Protein AF-A0A933R5Y0-F1 (afdb_monomer_lite)

pLDDT: mean 77.57, std 19.66, range [29.7, 97.5]

Secondary structure (DSSP, 8-state):
--------------STTS--S------BTTBEEEEETTEEEEEPPTTT--SHHHHHHHHHHHH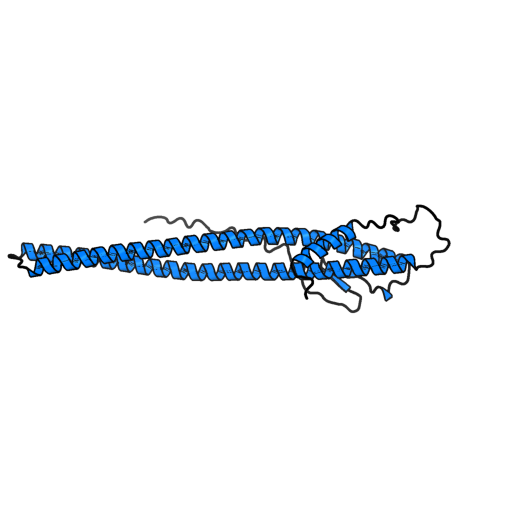HHHHHHHHHHHHHHHHHHHHHHHHHHHHHHHHHHHHHHHHHHHHHHHHHHHHHHHHHHHHHHHHTT--SHHHHHHHHHHHHHHHHHHHHHHHHHHHHHHHHHHHHHHHHHHHHHHHHHHHHHHHHHHHHHHHHHHHHHHHHHHHHHHHHS--SS--SSS--TT--TT---HHHHHHHHHHHHHIIIIIT--

Sequence (254 aa):
MRNIRVVSLVVFVVLFATSSAFADRVAVSSGTVIQTQNGTRTLASIEGLTTENSLRQGGRIAEIATGEVTAGVSALLQADKVLGKEIADFETKKANTQASLEGRYADFKGRQAVHNAEAGQQHAAAAQKCPDQACMNRINSWRDRIDARKKLLDAEVAALFAESDSFVAKSKADADNLNARVSALKAKMGLAYSQLKMLVEYSRQINEKLRAYPSGPWQPEGKHPGYNPSGKYPVLDKAMEQIKELSNRGFDTK

Structure (mmCIF, N/CA/C/O backbone):
data_AF-A0A933R5Y0-F1
#
_entry.id   AF-A0A933R5Y0-F1
#
loop_
_atom_site.group_PDB
_atom_site.id
_atom_site.type_symbol
_atom_site.label_atom_id
_atom_site.label_alt_id
_atom_site.label_comp_id
_atom_site.label_asym_id
_atom_site.label_entity_id
_atom_site.label_seq_id
_atom_site.pdbx_PDB_ins_code
_atom_site.Cartn_x
_atom_site.Cartn_y
_atom_site.Cartn_z
_atom_site.occupancy
_atom_site.B_iso_or_equiv
_atom_site.auth_seq_id
_atom_site.auth_comp_id
_atom_site.auth_asym_id
_atom_site.auth_atom_id
_atom_site.pdbx_PDB_model_num
ATOM 1 N N . MET A 1 1 ? -41.924 0.537 13.774 1.00 35.94 1 MET A N 1
ATOM 2 C CA . MET A 1 1 ? -41.429 0.178 12.428 1.00 35.94 1 MET A CA 1
ATOM 3 C C . MET A 1 1 ? -40.635 1.366 11.904 1.00 35.94 1 MET A C 1
ATOM 5 O O . MET A 1 1 ? -41.224 2.400 11.626 1.00 35.94 1 MET A O 1
ATOM 9 N N . ARG A 1 2 ? -39.300 1.287 11.927 1.00 33.53 2 ARG A N 1
ATOM 10 C CA . ARG A 1 2 ? -38.400 2.367 11.494 1.00 33.53 2 ARG A CA 1
ATOM 11 C C . ARG A 1 2 ? -37.625 1.876 10.277 1.00 33.53 2 ARG A C 1
ATOM 13 O O . ARG A 1 2 ? -36.904 0.890 10.368 1.00 33.53 2 ARG A O 1
ATOM 20 N N . ASN A 1 3 ? -37.814 2.574 9.162 1.00 30.73 3 ASN A N 1
ATOM 21 C CA . ASN A 1 3 ? -37.093 2.384 7.911 1.00 30.73 3 ASN A CA 1
ATOM 22 C C . ASN A 1 3 ? -35.610 2.714 8.119 1.00 30.73 3 ASN A C 1
ATOM 24 O O . ASN A 1 3 ? -35.240 3.886 8.186 1.00 30.73 3 ASN A O 1
ATOM 28 N N . ILE A 1 4 ? -34.763 1.691 8.213 1.00 35.59 4 ILE A N 1
ATOM 29 C CA . ILE A 1 4 ? -33.313 1.850 8.095 1.00 35.59 4 ILE A CA 1
ATOM 30 C C . ILE A 1 4 ? -33.019 1.892 6.599 1.00 35.59 4 ILE A C 1
ATOM 32 O O . ILE A 1 4 ? -33.023 0.872 5.914 1.00 35.59 4 ILE A O 1
ATOM 36 N N . ARG A 1 5 ? -32.822 3.106 6.079 1.00 31.81 5 ARG A N 1
ATOM 37 C CA . ARG A 1 5 ? -32.234 3.303 4.757 1.00 31.81 5 ARG A CA 1
ATOM 38 C C . ARG A 1 5 ? -30.807 2.766 4.811 1.00 31.81 5 ARG A C 1
ATOM 40 O O . ARG A 1 5 ? -29.925 3.392 5.389 1.00 31.81 5 ARG A O 1
ATOM 47 N N . VAL A 1 6 ? -30.618 1.597 4.212 1.00 32.06 6 VAL A N 1
ATOM 48 C CA . VAL A 1 6 ? -29.328 1.097 3.745 1.00 32.06 6 VAL A CA 1
ATOM 49 C C . VAL A 1 6 ? -28.815 2.129 2.744 1.00 32.06 6 VAL A C 1
ATOM 51 O O . VAL A 1 6 ? -29.252 2.169 1.597 1.00 32.06 6 VAL A O 1
ATOM 54 N N . VAL A 1 7 ? -27.965 3.046 3.201 1.00 33.03 7 VAL A N 1
ATOM 55 C CA . VAL A 1 7 ? -27.210 3.908 2.294 1.00 33.03 7 VAL A CA 1
ATOM 56 C C . VAL A 1 7 ? -26.106 3.034 1.723 1.00 33.03 7 VAL A C 1
ATOM 58 O O . VAL A 1 7 ? -25.138 2.698 2.400 1.00 33.03 7 VAL A O 1
ATOM 61 N N . SER A 1 8 ? -26.349 2.603 0.489 1.00 32.06 8 SER A N 1
ATOM 62 C CA . SER A 1 8 ? -25.453 1.869 -0.389 1.00 32.06 8 SER A CA 1
ATOM 63 C C . SER A 1 8 ? -24.019 2.379 -0.303 1.00 32.06 8 SER A C 1
ATOM 65 O O . SER A 1 8 ? -23.686 3.445 -0.817 1.00 32.06 8 SER A O 1
ATOM 67 N N . LEU A 1 9 ? -23.151 1.569 0.295 1.00 29.70 9 LEU A N 1
ATOM 68 C CA . LEU A 1 9 ? -21.705 1.680 0.166 1.00 29.70 9 LEU A CA 1
ATOM 69 C C . LEU A 1 9 ? -21.307 0.984 -1.144 1.00 29.70 9 LEU A C 1
ATOM 71 O O . LEU A 1 9 ? -20.799 -0.130 -1.153 1.00 29.70 9 LEU A O 1
ATOM 75 N N . VAL A 1 10 ? -21.640 1.613 -2.271 1.00 36.25 10 VAL A N 1
ATOM 76 C CA . VAL A 1 10 ? -21.262 1.155 -3.614 1.00 36.25 10 VAL A CA 1
ATOM 77 C C . VAL A 1 10 ? -20.694 2.346 -4.363 1.00 36.25 10 VAL A C 1
ATOM 79 O O . VAL A 1 10 ? -21.418 2.951 -5.132 1.00 36.25 10 VAL A O 1
ATOM 82 N N . VAL A 1 11 ? -19.428 2.694 -4.113 1.00 34.12 11 VAL A N 1
ATOM 83 C CA . VAL A 1 11 ? -18.494 3.250 -5.115 1.00 34.12 11 VAL A CA 1
ATOM 84 C C . VAL A 1 11 ? -17.067 3.089 -4.566 1.00 34.12 11 VAL A C 1
ATOM 86 O O . VAL A 1 11 ? -16.547 3.989 -3.925 1.00 34.12 11 VAL A O 1
ATOM 89 N N . PHE A 1 12 ? -16.420 1.947 -4.800 1.00 31.84 12 PHE A N 1
ATOM 90 C CA . PHE A 1 12 ? -14.948 1.845 -4.828 1.00 31.84 12 PHE A CA 1
ATOM 91 C C . PHE A 1 12 ? -14.536 0.715 -5.784 1.00 31.84 12 PHE A C 1
ATOM 93 O O . PHE A 1 12 ? -13.767 -0.183 -5.467 1.00 31.84 12 PHE A O 1
ATOM 100 N N . VAL A 1 13 ? -15.100 0.746 -6.993 1.00 37.78 13 VAL A N 1
ATOM 101 C CA . VAL A 1 13 ? -14.645 -0.070 -8.126 1.00 37.78 13 VAL A CA 1
ATOM 102 C C . VAL A 1 13 ? -14.347 0.870 -9.282 1.00 37.78 13 VAL A C 1
ATOM 104 O O . VAL A 1 13 ? -15.050 0.865 -10.277 1.00 37.78 13 VAL A O 1
ATOM 107 N N . VAL A 1 14 ? -13.330 1.720 -9.148 1.00 32.88 14 VAL A N 1
ATOM 108 C CA . VAL A 1 14 ? -12.647 2.321 -10.303 1.00 32.88 14 VAL A CA 1
ATOM 109 C C . VAL A 1 14 ? -11.213 2.629 -9.881 1.00 32.88 14 VAL A C 1
ATOM 111 O O . VAL A 1 14 ? -10.995 3.602 -9.174 1.00 32.88 14 VAL A O 1
ATOM 114 N N . LEU A 1 15 ? -10.269 1.761 -10.270 1.00 31.41 15 LEU A N 1
ATOM 115 C CA . LEU A 1 15 ? -8.846 2.057 -10.572 1.00 31.41 15 LEU A CA 1
ATOM 116 C C . LEU A 1 15 ? -7.986 0.786 -10.750 1.00 31.41 15 LEU A C 1
ATOM 118 O O . LEU A 1 15 ? -6.785 0.880 -10.976 1.00 31.41 15 LEU A O 1
ATOM 122 N N . PHE A 1 16 ? -8.580 -0.412 -10.744 1.00 41.72 16 PHE A N 1
ATOM 123 C CA . PHE A 1 16 ? -7.858 -1.663 -11.024 1.00 41.72 16 PHE A CA 1
ATOM 124 C C . PHE A 1 16 ? -7.652 -1.978 -12.521 1.00 41.72 16 PHE A C 1
ATOM 126 O O . PHE A 1 16 ? -7.183 -3.061 -12.854 1.00 41.72 16 PHE A O 1
ATOM 133 N N . ALA A 1 17 ? -7.941 -1.044 -13.433 1.00 32.69 17 ALA A N 1
ATOM 134 C CA . ALA A 1 17 ? -7.939 -1.315 -14.876 1.00 32.69 17 ALA A CA 1
ATOM 135 C C . ALA A 1 17 ? -6.774 -0.712 -15.690 1.00 32.69 17 ALA A C 1
ATOM 137 O O . ALA A 1 17 ? -6.775 -0.865 -16.905 1.00 32.69 17 ALA A O 1
ATOM 138 N N . THR A 1 18 ? -5.769 -0.048 -15.102 1.00 36.66 18 THR A N 1
ATOM 139 C CA . THR A 1 18 ? -4.751 0.663 -15.919 1.00 36.66 18 THR A CA 1
ATOM 140 C C . THR A 1 18 ? -3.291 0.312 -15.650 1.00 36.66 18 THR A C 1
ATOM 142 O O . THR A 1 18 ? -2.399 1.073 -16.011 1.00 36.66 18 THR A O 1
ATOM 145 N N . SER A 1 19 ? -2.970 -0.850 -15.076 1.00 38.91 19 SER A N 1
ATOM 146 C CA . SER A 1 19 ? -1.553 -1.247 -15.007 1.00 38.91 19 SER A CA 1
ATOM 147 C C . SER A 1 19 ? -1.299 -2.737 -15.202 1.00 38.91 19 SER A C 1
ATOM 149 O O . SER A 1 19 ? -0.648 -3.386 -14.384 1.00 38.91 19 SER A O 1
ATOM 151 N N . SER A 1 20 ? -1.742 -3.244 -16.352 1.00 41.69 20 SER A N 1
ATOM 152 C CA . SER A 1 20 ? -1.162 -4.418 -17.024 1.00 41.69 20 SER A CA 1
ATOM 153 C C . SER A 1 20 ? 0.239 -4.146 -17.617 1.00 41.69 20 SER A C 1
ATOM 155 O O . SER A 1 20 ? 0.862 -5.054 -18.149 1.00 41.69 20 SER A O 1
ATOM 157 N N . ALA A 1 21 ? 0.773 -2.925 -17.480 1.00 46.72 21 ALA A N 1
ATOM 158 C CA . ALA A 1 21 ? 1.994 -2.423 -18.130 1.00 46.72 21 ALA A CA 1
ATOM 159 C C . ALA A 1 21 ? 3.336 -3.088 -17.739 1.00 46.72 21 ALA A C 1
ATOM 161 O O . ALA A 1 21 ? 4.384 -2.664 -18.213 1.00 46.72 21 ALA A O 1
ATOM 162 N N . PHE A 1 22 ? 3.341 -4.086 -16.856 1.00 48.78 22 PHE A N 1
ATOM 163 C CA . PHE A 1 22 ? 4.563 -4.653 -16.276 1.00 48.78 22 PHE A CA 1
ATOM 164 C C . PHE A 1 22 ? 4.327 -6.118 -15.877 1.00 48.78 22 PHE A C 1
ATOM 166 O O . PHE A 1 22 ? 4.408 -6.464 -14.702 1.00 48.78 22 PHE A O 1
ATOM 173 N N . ALA A 1 23 ? 3.956 -6.963 -16.839 1.00 40.00 23 ALA A N 1
ATOM 174 C CA . ALA A 1 23 ? 3.889 -8.411 -16.650 1.00 40.00 23 ALA A CA 1
ATOM 175 C C . ALA A 1 23 ? 5.117 -9.064 -17.302 1.00 40.00 23 ALA A C 1
ATOM 177 O O . ALA A 1 23 ? 5.401 -8.784 -18.461 1.00 40.00 23 ALA A O 1
ATOM 178 N N . ASP A 1 24 ? 5.840 -9.855 -16.508 1.00 42.19 24 ASP A N 1
ATOM 179 C CA . ASP A 1 24 ? 6.928 -10.797 -16.807 1.00 42.19 24 ASP A CA 1
ATOM 180 C C . ASP A 1 24 ? 7.875 -10.521 -17.989 1.00 42.19 24 ASP A C 1
ATOM 182 O O . ASP A 1 24 ? 7.506 -10.372 -19.157 1.00 42.19 24 ASP A O 1
ATOM 186 N N . ARG A 1 25 ? 9.179 -10.538 -17.685 1.00 44.69 25 ARG A N 1
ATOM 187 C CA . ARG A 1 25 ? 10.213 -10.579 -18.718 1.00 44.69 25 ARG A CA 1
ATOM 188 C C . ARG A 1 25 ? 10.195 -11.947 -19.389 1.00 44.69 25 ARG A C 1
ATOM 190 O O . ARG A 1 25 ? 10.615 -12.928 -18.786 1.00 44.69 25 ARG A O 1
ATOM 197 N N . VAL A 1 26 ? 9.802 -11.994 -20.655 1.00 41.81 26 VAL A N 1
ATOM 198 C CA . VAL A 1 26 ? 10.026 -13.164 -21.506 1.00 41.81 26 VAL A CA 1
ATOM 199 C C . VAL A 1 26 ? 11.172 -12.827 -22.451 1.00 41.81 26 VAL A C 1
ATOM 201 O O . VAL A 1 26 ? 11.006 -12.042 -23.379 1.00 41.81 26 VAL A O 1
ATOM 204 N N . ALA A 1 27 ? 12.360 -13.375 -22.195 1.00 41.38 27 ALA A N 1
ATOM 205 C CA . ALA A 1 27 ? 13.398 -13.416 -23.218 1.00 41.38 27 ALA A CA 1
ATOM 206 C C . ALA A 1 27 ? 12.926 -14.388 -24.307 1.00 41.38 27 ALA A C 1
ATOM 208 O O . ALA A 1 27 ? 12.597 -15.534 -24.006 1.00 41.38 27 ALA A O 1
ATOM 209 N N . VAL A 1 28 ? 12.853 -13.927 -25.553 1.00 42.44 28 VAL A N 1
ATOM 210 C CA . VAL A 1 28 ? 12.493 -14.767 -26.702 1.00 42.44 28 VAL A CA 1
ATOM 211 C C . VAL A 1 28 ? 13.722 -14.904 -27.589 1.00 42.44 28 VAL A C 1
ATOM 213 O O . VAL A 1 28 ? 14.563 -14.008 -27.633 1.00 42.44 28 VAL A O 1
ATOM 216 N N . SER A 1 29 ? 13.824 -16.007 -28.327 1.00 43.59 29 SER A N 1
ATOM 217 C CA . SER A 1 29 ? 14.962 -16.327 -29.204 1.00 43.59 29 SER A CA 1
ATOM 218 C C . SER A 1 29 ? 15.271 -15.274 -30.286 1.00 43.59 29 SER A C 1
ATOM 220 O O . SER A 1 29 ? 16.299 -15.371 -30.949 1.00 43.59 29 SER A O 1
ATOM 222 N N . SER A 1 30 ? 14.417 -14.257 -30.455 1.00 53.44 30 SER A N 1
ATOM 223 C CA . SER A 1 30 ? 14.532 -13.172 -31.433 1.00 53.44 30 SER A CA 1
ATOM 224 C C . SER A 1 30 ? 14.976 -11.811 -30.862 1.00 53.44 30 SER A C 1
ATOM 226 O O . SER A 1 30 ? 15.077 -10.854 -31.631 1.00 53.44 30 SER A O 1
ATOM 228 N N . GLY A 1 31 ? 15.215 -11.674 -29.548 1.00 64.56 31 GLY A N 1
ATOM 229 C CA . GLY A 1 31 ? 15.661 -10.409 -28.941 1.00 64.56 31 GLY A CA 1
ATOM 230 C C . GLY A 1 31 ? 15.218 -10.184 -27.490 1.00 64.56 31 GLY A C 1
ATOM 231 O O . GLY A 1 31 ? 14.614 -11.047 -26.853 1.00 64.56 31 GLY A O 1
ATOM 232 N N . THR A 1 32 ? 15.501 -8.990 -26.964 1.00 78.25 32 THR A N 1
ATOM 233 C CA . THR A 1 32 ? 15.156 -8.614 -25.586 1.00 78.25 32 THR A CA 1
ATOM 234 C C . THR A 1 32 ? 13.829 -7.872 -25.525 1.00 78.25 32 THR A C 1
ATOM 236 O O . THR A 1 32 ? 13.626 -6.880 -26.223 1.00 78.25 32 THR A O 1
ATOM 239 N N . VAL A 1 33 ? 12.925 -8.331 -24.661 1.00 83.31 33 VAL A N 1
ATOM 240 C CA . VAL A 1 33 ? 11.575 -7.777 -24.535 1.00 83.31 33 VAL A CA 1
ATOM 241 C C . VAL A 1 33 ? 11.505 -6.701 -23.454 1.00 83.31 33 VAL A C 1
ATOM 243 O O . VAL A 1 33 ? 11.865 -6.922 -22.296 1.00 83.31 33 VAL A O 1
ATOM 246 N N . ILE A 1 34 ? 10.981 -5.541 -23.839 1.00 84.25 34 ILE A N 1
ATOM 247 C CA . ILE A 1 34 ? 10.674 -4.409 -22.974 1.00 84.25 34 ILE A CA 1
ATOM 248 C C . ILE A 1 34 ? 9.156 -4.291 -22.862 1.00 84.25 34 ILE A C 1
ATOM 250 O O . ILE A 1 34 ? 8.449 -4.170 -23.861 1.00 84.25 34 ILE A O 1
ATOM 254 N N . GLN A 1 35 ? 8.666 -4.302 -21.630 1.00 82.50 35 GLN A N 1
ATOM 255 C CA . GLN A 1 35 ? 7.277 -4.001 -21.306 1.00 82.50 35 GLN A CA 1
ATOM 256 C C . GLN A 1 35 ? 7.158 -2.500 -21.078 1.00 82.50 35 GLN A C 1
ATOM 258 O O . GLN A 1 35 ? 7.906 -1.930 -20.283 1.00 82.50 35 GLN A O 1
ATOM 263 N N . THR A 1 36 ? 6.237 -1.860 -21.784 1.00 77.94 36 THR A N 1
ATOM 264 C CA . THR A 1 36 ? 5.921 -0.446 -21.616 1.00 77.94 36 THR A CA 1
ATOM 265 C C . THR A 1 36 ? 4.425 -0.278 -21.376 1.00 77.94 36 THR A C 1
ATOM 267 O O . THR A 1 36 ? 3.628 -1.205 -21.531 1.00 77.94 36 THR A O 1
ATOM 270 N N . GLN A 1 37 ? 4.009 0.933 -21.006 1.00 72.00 37 GLN A N 1
ATOM 271 C CA . GLN A 1 37 ? 2.586 1.250 -20.861 1.00 72.00 37 GLN A CA 1
ATOM 272 C C . GLN A 1 37 ? 1.801 1.119 -22.173 1.00 72.00 37 GLN A C 1
ATOM 274 O O . GLN A 1 37 ? 0.596 0.888 -22.134 1.00 72.00 37 GLN A O 1
ATOM 279 N N . ASN A 1 38 ? 2.484 1.221 -23.316 1.00 75.31 38 ASN A N 1
ATOM 280 C CA . ASN A 1 38 ? 1.884 1.150 -24.647 1.00 75.31 38 ASN A CA 1
ATOM 281 C C . ASN A 1 38 ? 1.994 -0.250 -25.272 1.00 75.31 38 ASN A C 1
ATOM 283 O O . ASN A 1 38 ? 1.700 -0.422 -26.455 1.00 75.31 38 ASN A O 1
ATOM 287 N N . GLY A 1 39 ? 2.423 -1.246 -24.493 1.00 78.06 39 GLY A N 1
ATOM 288 C CA . GLY A 1 39 ? 2.560 -2.632 -24.919 1.00 78.06 39 GLY A CA 1
ATOM 289 C C . GLY A 1 39 ? 4.007 -3.107 -24.904 1.00 78.06 39 GLY A C 1
ATOM 290 O O . GLY A 1 39 ? 4.836 -2.657 -24.117 1.00 78.06 39 GLY A O 1
ATOM 291 N N . THR A 1 40 ? 4.304 -4.067 -25.769 1.00 84.06 40 THR A N 1
ATOM 292 C CA . THR A 1 40 ? 5.593 -4.752 -25.779 1.00 84.06 40 THR A CA 1
ATOM 293 C C . THR A 1 40 ? 6.476 -4.225 -26.907 1.00 84.06 40 THR A C 1
ATOM 295 O O . THR A 1 40 ? 6.048 -4.114 -28.056 1.00 84.06 40 THR A O 1
ATOM 298 N N . ARG A 1 41 ? 7.733 -3.910 -26.588 1.00 83.88 41 ARG A N 1
ATOM 299 C CA . ARG A 1 41 ? 8.774 -3.540 -27.553 1.00 83.88 41 ARG A CA 1
ATOM 300 C C . ARG A 1 41 ? 9.859 -4.611 -27.547 1.00 83.88 41 ARG A C 1
ATOM 302 O O . ARG A 1 41 ? 10.269 -5.060 -26.481 1.00 83.88 41 ARG A O 1
ATOM 309 N N . THR A 1 42 ? 10.358 -4.985 -28.718 1.00 84.94 42 THR A N 1
ATOM 310 C CA . THR A 1 42 ? 11.454 -5.954 -28.836 1.00 84.94 42 THR A CA 1
ATOM 311 C C . THR A 1 42 ? 12.700 -5.252 -29.347 1.00 84.94 42 THR A C 1
ATOM 313 O O . THR A 1 42 ? 12.683 -4.625 -30.405 1.00 84.94 42 THR A O 1
ATOM 316 N N . LEU A 1 43 ? 13.782 -5.363 -28.586 1.00 84.81 43 LEU A N 1
ATOM 317 C CA . LEU A 1 43 ? 15.115 -4.948 -28.993 1.00 84.81 43 LEU A CA 1
ATOM 318 C C . LEU A 1 43 ? 15.781 -6.123 -29.708 1.00 84.81 43 LEU A C 1
ATOM 320 O O . LEU A 1 43 ? 15.924 -7.200 -29.129 1.00 84.81 43 LEU A O 1
ATOM 324 N N . ALA A 1 44 ? 16.178 -5.925 -30.963 1.00 85.62 44 ALA A N 1
ATOM 325 C CA . ALA A 1 44 ? 16.982 -6.906 -31.686 1.00 85.62 44 ALA A CA 1
ATOM 326 C C . ALA A 1 44 ? 18.342 -7.105 -30.993 1.00 85.62 44 ALA A C 1
ATOM 328 O O . ALA A 1 44 ? 18.830 -6.207 -30.312 1.00 85.62 44 ALA A O 1
ATOM 329 N N . SER A 1 45 ? 18.983 -8.263 -31.176 1.00 85.62 45 SER A N 1
ATOM 330 C CA . SER A 1 45 ? 20.351 -8.445 -30.675 1.00 85.62 45 SER A CA 1
ATOM 331 C C . SER A 1 45 ? 21.299 -7.441 -31.336 1.00 85.62 45 SER A C 1
ATOM 333 O O . SER A 1 45 ? 21.310 -7.303 -32.559 1.00 85.62 45 SER A O 1
ATOM 335 N N . ILE A 1 46 ? 22.137 -6.787 -30.530 1.00 83.88 46 ILE A N 1
ATOM 336 C CA . ILE A 1 46 ? 23.141 -5.811 -30.984 1.00 83.88 46 ILE A CA 1
ATOM 337 C C . ILE A 1 46 ? 24.147 -6.430 -31.961 1.00 83.88 46 ILE A C 1
ATOM 339 O O . ILE A 1 46 ? 24.710 -5.738 -32.813 1.00 83.88 46 ILE A O 1
ATOM 343 N N . GLU A 1 47 ? 24.387 -7.734 -31.860 1.00 83.88 47 GLU A N 1
ATOM 344 C CA . GLU A 1 47 ? 25.251 -8.480 -32.778 1.00 83.88 47 GLU A CA 1
ATOM 345 C C . GLU A 1 47 ? 24.607 -8.652 -34.160 1.00 83.88 47 GLU A C 1
ATOM 347 O O . GLU A 1 47 ? 25.309 -8.639 -35.166 1.00 83.88 47 GLU A O 1
ATOM 352 N N . GLY A 1 48 ? 23.273 -8.720 -34.220 1.00 80.50 48 GLY A N 1
ATOM 353 C CA . GLY A 1 48 ? 22.506 -8.815 -35.464 1.00 80.50 48 GLY A CA 1
ATOM 354 C C . GLY A 1 48 ? 22.325 -7.482 -36.200 1.00 80.50 48 GLY A C 1
ATOM 355 O O . GLY A 1 48 ? 21.865 -7.473 -37.340 1.00 80.50 48 GLY A O 1
ATOM 356 N N . LEU A 1 49 ? 22.689 -6.352 -35.583 1.00 84.56 49 LEU A N 1
ATOM 357 C CA . LEU A 1 49 ? 22.619 -5.019 -36.192 1.00 84.56 49 LEU A CA 1
ATOM 358 C C . LEU A 1 49 ? 23.920 -4.697 -36.939 1.00 84.56 49 LEU A C 1
ATOM 360 O O . LEU A 1 49 ? 24.802 -4.007 -36.426 1.00 84.56 49 LEU A O 1
ATOM 364 N N . THR A 1 50 ? 24.057 -5.230 -38.153 1.00 82.50 50 THR A N 1
ATOM 365 C CA . THR A 1 50 ? 25.301 -5.161 -38.939 1.00 82.50 50 THR A CA 1
ATOM 366 C C . THR A 1 50 ? 25.364 -4.002 -39.929 1.00 82.50 50 THR A C 1
ATOM 368 O O . THR A 1 50 ? 26.427 -3.773 -40.495 1.00 82.50 50 THR A O 1
ATOM 371 N N . THR A 1 51 ? 24.272 -3.259 -40.143 1.00 84.00 51 THR A N 1
ATOM 372 C CA . THR A 1 51 ? 24.202 -2.106 -41.067 1.00 84.00 51 THR A CA 1
ATOM 373 C C . THR A 1 51 ? 23.888 -0.804 -40.338 1.00 84.00 51 THR A C 1
ATOM 375 O O . THR A 1 51 ? 23.171 -0.815 -39.334 1.00 84.00 51 THR A O 1
ATOM 378 N N . GLU A 1 52 ? 24.331 0.339 -40.872 1.00 79.94 52 GLU A N 1
ATOM 379 C CA . GLU A 1 52 ? 23.998 1.661 -40.315 1.00 79.94 52 GLU A CA 1
ATOM 380 C C . GLU A 1 52 ? 22.477 1.857 -40.168 1.00 79.94 52 GLU A C 1
ATOM 382 O O . GLU A 1 52 ? 21.999 2.305 -39.126 1.00 79.94 52 GLU A O 1
ATOM 387 N N . ASN A 1 53 ? 21.693 1.457 -41.177 1.00 83.12 53 ASN A N 1
ATOM 388 C CA . ASN A 1 53 ? 20.233 1.544 -41.125 1.00 83.12 53 ASN A CA 1
ATOM 389 C C . ASN A 1 53 ? 19.648 0.672 -39.999 1.00 83.12 53 ASN A C 1
ATOM 391 O O . ASN A 1 53 ? 18.798 1.139 -39.243 1.00 83.12 53 ASN A O 1
ATOM 395 N N . SER A 1 54 ? 20.140 -0.562 -39.827 1.00 82.56 54 SER A N 1
ATOM 396 C CA . SER A 1 54 ? 19.699 -1.441 -38.732 1.00 82.56 54 SER A CA 1
ATOM 397 C C . SER A 1 54 ? 20.053 -0.883 -37.347 1.00 82.56 54 SER A C 1
ATOM 399 O O . SER A 1 54 ? 19.225 -0.924 -36.439 1.00 82.56 54 SER A O 1
ATOM 401 N N . LEU A 1 55 ? 21.232 -0.267 -37.197 1.00 82.81 55 LEU A N 1
ATOM 402 C CA . LEU A 1 55 ? 21.657 0.393 -35.960 1.00 82.81 55 LEU A CA 1
ATOM 403 C C . LEU A 1 55 ? 20.785 1.617 -35.644 1.00 82.81 55 LEU A C 1
ATOM 405 O O . LEU A 1 55 ? 20.338 1.780 -34.511 1.00 82.81 55 LEU A O 1
ATOM 409 N N . ARG A 1 56 ? 20.467 2.447 -36.646 1.00 83.25 56 ARG A N 1
ATOM 410 C CA . ARG A 1 56 ? 19.563 3.602 -36.488 1.00 83.25 56 ARG A CA 1
ATOM 411 C C . ARG A 1 56 ? 18.146 3.180 -36.109 1.00 83.25 56 ARG A C 1
ATOM 413 O O . ARG A 1 56 ? 17.529 3.817 -35.258 1.00 83.25 56 ARG A O 1
ATOM 420 N N . GLN A 1 57 ? 17.628 2.113 -36.716 1.00 84.81 57 GLN A N 1
ATOM 421 C CA . GLN A 1 57 ? 16.318 1.561 -36.365 1.00 84.81 57 GLN A CA 1
ATOM 422 C C . GLN A 1 57 ? 16.309 1.009 -34.937 1.00 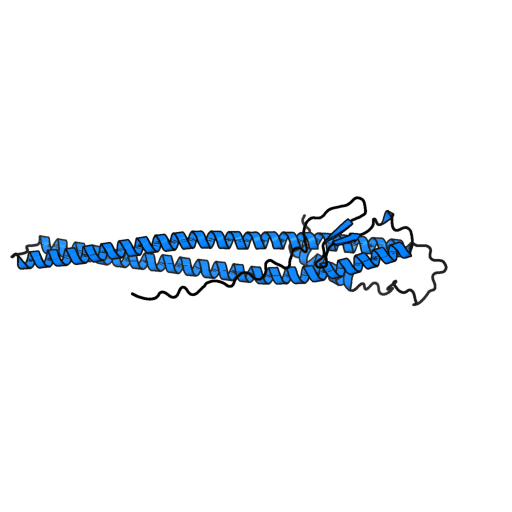84.81 57 GLN A C 1
ATOM 424 O O . GLN A 1 57 ? 15.417 1.354 -34.163 1.00 84.81 57 GLN A O 1
ATOM 429 N N . GLY A 1 58 ? 17.335 0.241 -34.555 1.00 85.25 58 GLY A N 1
ATOM 430 C CA . GLY A 1 58 ? 17.513 -0.233 -33.182 1.00 85.25 58 GLY A CA 1
ATOM 431 C C . GLY A 1 58 ? 17.572 0.915 -32.170 1.00 85.25 58 GLY A C 1
ATOM 432 O O . GLY A 1 58 ? 16.909 0.851 -31.136 1.00 85.25 58 GLY A O 1
ATOM 433 N N . GLY A 1 59 ? 18.294 1.994 -32.493 1.00 85.25 59 GLY A N 1
ATOM 434 C CA . GLY A 1 59 ? 18.407 3.185 -31.649 1.00 85.25 59 GLY A CA 1
ATOM 435 C C . GLY A 1 59 ? 17.072 3.906 -31.468 1.00 85.25 59 GLY A C 1
ATOM 436 O O . GLY A 1 59 ? 16.713 4.255 -30.349 1.00 85.25 59 GLY A O 1
ATOM 437 N N . ARG A 1 60 ? 16.280 4.046 -32.540 1.00 85.12 60 ARG A N 1
ATOM 438 C CA . ARG A 1 60 ? 14.931 4.633 -32.461 1.00 85.12 60 ARG A CA 1
ATOM 439 C C . ARG A 1 60 ? 13.981 3.808 -31.597 1.00 85.12 60 ARG A C 1
ATOM 441 O O . ARG A 1 60 ? 13.225 4.380 -30.818 1.00 85.12 60 ARG A O 1
ATOM 448 N N . ILE A 1 61 ? 14.011 2.478 -31.713 1.00 86.19 61 ILE A N 1
ATOM 449 C CA . ILE A 1 61 ? 13.181 1.598 -30.873 1.00 86.19 61 ILE A CA 1
ATOM 450 C C . ILE A 1 61 ? 13.574 1.755 -29.400 1.00 86.19 61 ILE A C 1
ATOM 452 O O . ILE A 1 61 ? 12.695 1.881 -28.547 1.00 86.19 61 ILE A O 1
ATOM 456 N N . ALA A 1 62 ? 14.876 1.799 -29.105 1.00 86.94 62 ALA A N 1
ATOM 457 C CA . ALA A 1 62 ? 15.376 2.007 -27.751 1.00 86.94 62 ALA A CA 1
ATOM 458 C C . ALA A 1 62 ? 14.991 3.385 -27.193 1.00 86.94 62 ALA A C 1
ATOM 460 O O . ALA A 1 62 ? 14.562 3.474 -26.046 1.00 86.94 62 ALA A O 1
ATOM 461 N N . GLU A 1 63 ? 15.068 4.450 -27.993 1.00 86.88 63 GLU A N 1
ATOM 462 C CA . GLU A 1 63 ? 14.658 5.801 -27.591 1.00 86.88 63 GLU A CA 1
ATOM 463 C C . GLU A 1 63 ? 13.159 5.871 -27.266 1.00 86.88 63 GLU A C 1
ATOM 465 O O . GLU A 1 63 ? 12.782 6.364 -26.202 1.00 86.88 63 GLU A O 1
ATOM 470 N N . ILE A 1 64 ? 12.306 5.308 -28.130 1.00 86.50 64 ILE A N 1
ATOM 471 C CA . ILE A 1 64 ? 10.855 5.235 -27.897 1.00 86.50 64 ILE A CA 1
ATOM 472 C C . ILE A 1 64 ? 10.568 4.460 -26.609 1.00 86.50 64 ILE A C 1
ATOM 474 O O . ILE A 1 64 ? 9.874 4.965 -25.728 1.00 86.50 64 ILE A O 1
ATOM 478 N N . ALA A 1 65 ? 11.139 3.261 -26.468 1.00 88.06 65 ALA A N 1
ATOM 479 C CA . ALA A 1 65 ? 10.951 2.435 -25.281 1.00 88.06 65 ALA A CA 1
ATOM 480 C C . ALA A 1 65 ? 11.449 3.144 -24.008 1.00 88.06 65 ALA A C 1
ATOM 482 O O . ALA A 1 65 ? 10.782 3.101 -22.978 1.00 88.06 65 ALA A O 1
ATOM 483 N N . THR A 1 66 ? 12.570 3.866 -24.080 1.00 89.12 66 THR A N 1
ATOM 484 C CA . THR A 1 66 ? 13.101 4.657 -22.958 1.00 89.12 66 THR A CA 1
ATOM 485 C C . THR A 1 66 ? 12.137 5.761 -22.550 1.00 89.12 66 THR A C 1
ATOM 487 O O . THR A 1 66 ? 11.877 5.932 -21.357 1.00 89.12 66 THR A O 1
ATOM 490 N N . GLY A 1 67 ? 11.568 6.486 -23.516 1.00 86.56 67 GLY A N 1
ATOM 491 C CA . GLY A 1 67 ? 10.558 7.509 -23.254 1.00 86.56 67 GLY A CA 1
ATOM 492 C C . GLY A 1 67 ? 9.314 6.934 -22.573 1.00 86.56 67 GLY A C 1
ATOM 493 O O . GLY A 1 67 ? 8.865 7.467 -21.557 1.00 86.56 67 GLY A O 1
ATOM 494 N N . GLU A 1 68 ? 8.802 5.811 -23.080 1.00 88.62 68 GLU A N 1
ATOM 495 C CA . GLU A 1 68 ? 7.612 5.143 -22.536 1.00 88.62 68 GLU A CA 1
ATOM 496 C C . GLU A 1 68 ? 7.844 4.603 -21.115 1.00 88.62 68 GLU A C 1
ATOM 498 O O . GLU A 1 68 ? 7.011 4.808 -20.230 1.00 88.62 68 GLU A O 1
ATOM 503 N N . VAL A 1 69 ? 8.988 3.959 -20.859 1.00 89.12 69 VAL A N 1
ATOM 504 C CA . VAL A 1 69 ? 9.320 3.449 -19.518 1.00 89.12 69 VAL A CA 1
ATOM 505 C C . VAL A 1 69 ? 9.559 4.607 -18.541 1.00 89.12 69 VAL A C 1
ATOM 507 O O . VAL A 1 69 ? 9.073 4.555 -17.414 1.00 89.12 69 VAL A O 1
ATOM 510 N N . THR A 1 70 ? 10.222 5.688 -18.965 1.00 87.94 70 THR A N 1
ATOM 511 C CA . THR A 1 70 ? 10.460 6.890 -18.137 1.00 87.94 70 THR A CA 1
ATOM 512 C C . THR A 1 70 ? 9.149 7.562 -17.714 1.00 87.94 70 THR A C 1
ATOM 514 O O . THR A 1 70 ? 8.977 7.919 -16.543 1.00 87.94 70 THR A O 1
ATOM 517 N N . ALA A 1 71 ? 8.196 7.704 -18.641 1.00 86.38 71 ALA A N 1
ATOM 518 C CA . ALA A 1 71 ? 6.855 8.197 -18.326 1.00 86.38 71 ALA A CA 1
ATOM 519 C C . ALA A 1 71 ? 6.138 7.262 -17.338 1.00 86.38 71 ALA A C 1
ATOM 521 O O . ALA A 1 71 ? 5.532 7.722 -16.365 1.00 86.38 71 ALA A O 1
ATOM 522 N N . GLY A 1 72 ? 6.294 5.949 -17.530 1.00 87.44 72 GLY A N 1
ATOM 523 C CA . GLY A 1 72 ? 5.779 4.941 -16.615 1.00 87.44 72 GLY A CA 1
ATOM 524 C C . GLY A 1 72 ? 6.330 5.057 -15.197 1.00 87.44 72 GLY A C 1
ATOM 525 O O . GLY A 1 72 ? 5.551 5.013 -14.247 1.00 87.44 72 GLY A O 1
ATOM 526 N N . VAL A 1 73 ? 7.635 5.289 -15.033 1.00 89.44 73 VAL A N 1
ATOM 527 C CA . VAL A 1 73 ? 8.248 5.508 -13.711 1.00 89.44 73 VAL A CA 1
ATOM 528 C C . VAL A 1 73 ? 7.633 6.713 -13.008 1.00 89.44 73 VAL A C 1
ATOM 530 O O . VAL A 1 73 ? 7.271 6.609 -11.839 1.00 89.44 73 VAL A O 1
ATOM 533 N N . SER A 1 74 ? 7.433 7.828 -13.712 1.00 86.25 74 SER A N 1
ATOM 534 C CA . SER A 1 74 ? 6.821 9.025 -13.117 1.00 86.25 74 SER A CA 1
ATOM 535 C C . SER A 1 74 ? 5.414 8.740 -12.572 1.00 86.25 74 SER A C 1
ATOM 537 O O . SER A 1 74 ? 5.072 9.168 -11.467 1.00 86.25 74 SER A O 1
ATOM 539 N N . ALA A 1 75 ? 4.613 7.958 -13.302 1.00 88.50 75 ALA A N 1
ATOM 540 C CA . ALA A 1 75 ? 3.295 7.521 -12.844 1.00 88.50 75 ALA A CA 1
ATOM 541 C C . ALA A 1 75 ? 3.378 6.575 -11.630 1.00 88.50 75 ALA A C 1
ATOM 543 O O . ALA A 1 75 ? 2.595 6.716 -10.689 1.00 88.50 75 ALA A O 1
ATOM 544 N N . LEU A 1 76 ? 4.344 5.648 -11.610 1.00 91.00 76 LEU A N 1
ATOM 545 C CA . LEU A 1 76 ? 4.579 4.756 -10.467 1.00 91.00 76 LEU A CA 1
ATOM 546 C C . LEU A 1 76 ? 4.984 5.542 -9.210 1.00 91.00 76 LEU A C 1
ATOM 548 O O . LEU A 1 76 ? 4.471 5.263 -8.131 1.00 91.00 76 LEU A O 1
ATOM 552 N N . LEU A 1 77 ? 5.852 6.551 -9.339 1.00 90.38 77 LEU A N 1
ATOM 553 C CA . LEU A 1 77 ? 6.262 7.422 -8.230 1.00 90.38 77 LEU A CA 1
ATOM 554 C C . LEU A 1 77 ? 5.088 8.230 -7.664 1.00 90.38 77 LEU A C 1
ATOM 556 O O . LEU A 1 77 ? 5.002 8.449 -6.456 1.00 90.38 77 LEU A O 1
ATOM 560 N N . GLN A 1 78 ? 4.161 8.665 -8.517 1.00 91.44 78 GLN A N 1
ATOM 561 C CA . GLN A 1 78 ? 2.943 9.323 -8.053 1.00 91.44 78 GLN A CA 1
ATOM 562 C C . GLN A 1 78 ? 2.009 8.340 -7.336 1.00 91.44 78 GLN A C 1
ATOM 564 O O . GLN A 1 78 ? 1.455 8.685 -6.291 1.00 91.44 78 GLN A O 1
ATOM 569 N N . ALA A 1 79 ? 1.861 7.118 -7.854 1.00 90.56 79 ALA A N 1
ATOM 570 C CA . ALA A 1 79 ? 1.080 6.070 -7.202 1.00 90.56 79 ALA A CA 1
ATOM 571 C C . ALA A 1 79 ? 1.647 5.701 -5.818 1.00 90.56 79 ALA A C 1
ATOM 573 O O . ALA A 1 79 ? 0.877 5.500 -4.886 1.00 90.56 79 ALA A O 1
ATOM 574 N N . ASP A 1 80 ? 2.973 5.693 -5.664 1.00 93.06 80 ASP A N 1
ATOM 575 C CA . ASP A 1 80 ? 3.667 5.456 -4.388 1.00 93.06 80 ASP A CA 1
ATOM 576 C C . ASP A 1 80 ? 3.339 6.530 -3.350 1.00 93.06 80 ASP A C 1
ATOM 578 O O . ASP A 1 80 ? 2.953 6.221 -2.225 1.00 93.06 80 ASP A O 1
ATOM 582 N N . LYS A 1 81 ? 3.370 7.805 -3.755 1.00 93.75 81 LYS A N 1
ATOM 583 C CA . LYS A 1 81 ? 2.968 8.923 -2.886 1.00 93.75 81 LYS A CA 1
ATOM 584 C C . LYS A 1 81 ? 1.510 8.820 -2.441 1.00 93.75 81 LYS A C 1
ATOM 586 O O . LYS A 1 81 ? 1.203 9.131 -1.293 1.00 93.75 81 LYS A O 1
ATOM 591 N N . VAL A 1 82 ? 0.609 8.430 -3.343 1.00 94.62 82 VAL A N 1
ATOM 592 C CA . VAL A 1 82 ? -0.816 8.257 -3.022 1.00 94.62 82 VAL A CA 1
ATOM 593 C C . VAL A 1 82 ? -1.004 7.088 -2.057 1.00 94.62 82 VAL A C 1
ATOM 595 O O . VAL A 1 82 ? -1.642 7.260 -1.023 1.00 94.62 82 VAL A O 1
ATOM 598 N N . LEU A 1 83 ? -0.381 5.943 -2.334 1.00 94.00 83 LEU A N 1
ATOM 599 C CA . LEU A 1 83 ? -0.451 4.766 -1.472 1.00 94.00 83 LEU A CA 1
ATOM 600 C C . LEU A 1 83 ? 0.131 5.039 -0.077 1.00 94.00 83 LEU A C 1
ATOM 602 O O . LEU A 1 83 ? -0.447 4.613 0.917 1.00 94.00 83 LEU A O 1
ATOM 606 N N . GLY A 1 84 ? 1.214 5.816 0.017 1.00 94.81 84 GLY A N 1
ATOM 607 C CA . GLY A 1 84 ? 1.768 6.261 1.297 1.00 94.81 84 GLY A CA 1
ATOM 608 C C . GLY A 1 84 ? 0.781 7.090 2.129 1.00 94.81 84 GLY A C 1
ATOM 609 O O . GLY A 1 84 ? 0.692 6.894 3.340 1.00 94.81 84 GLY A O 1
ATOM 610 N N . LYS A 1 85 ? -0.011 7.967 1.493 1.00 96.12 85 LYS A N 1
ATOM 611 C CA . LYS A 1 85 ? -1.085 8.710 2.179 1.00 96.12 85 LYS A CA 1
ATOM 612 C C . LYS A 1 85 ? -2.206 7.787 2.645 1.00 96.12 85 LYS A C 1
ATOM 614 O O . LYS A 1 85 ? -2.638 7.899 3.784 1.00 96.12 85 LYS A O 1
ATOM 619 N N . GLU A 1 86 ? -2.636 6.855 1.798 1.00 95.50 86 GLU A N 1
ATOM 620 C CA . GLU A 1 86 ? -3.674 5.885 2.163 1.00 95.50 86 GLU A CA 1
ATOM 621 C C . GLU A 1 86 ? -3.264 5.022 3.365 1.00 95.50 86 GLU A C 1
ATOM 623 O O . GLU A 1 86 ? -4.084 4.777 4.248 1.00 95.50 86 GLU A O 1
ATOM 628 N N . ILE A 1 87 ? -1.994 4.606 3.435 1.00 97.19 87 ILE A N 1
ATOM 629 C CA . ILE A 1 87 ? -1.445 3.871 4.583 1.00 97.19 87 ILE A CA 1
ATOM 630 C C . ILE A 1 87 ? -1.451 4.743 5.844 1.00 97.19 87 ILE A C 1
ATOM 632 O O . ILE A 1 87 ? -1.885 4.285 6.900 1.00 97.19 87 ILE A O 1
ATOM 636 N N . ALA A 1 88 ? -1.016 6.002 5.750 1.00 96.94 88 ALA A N 1
ATOM 637 C CA . ALA A 1 88 ? -1.021 6.919 6.892 1.00 96.94 88 ALA A CA 1
ATOM 638 C C . ALA A 1 88 ? -2.445 7.190 7.418 1.00 96.94 88 ALA A C 1
ATOM 640 O O . ALA A 1 88 ? -2.683 7.175 8.630 1.00 96.94 88 ALA A O 1
ATOM 641 N N . ASP A 1 89 ? -3.405 7.384 6.511 1.00 97.00 89 ASP A N 1
ATOM 642 C CA . ASP A 1 89 ? -4.818 7.561 6.848 1.00 97.00 89 ASP A CA 1
ATOM 643 C C . ASP A 1 89 ? -5.404 6.297 7.490 1.00 97.00 89 ASP A C 1
ATOM 645 O O . ASP A 1 89 ? -6.177 6.389 8.448 1.00 97.00 89 ASP A O 1
ATOM 649 N N . PHE A 1 90 ? -5.038 5.116 6.981 1.00 97.25 90 PHE A N 1
ATOM 650 C CA . PHE A 1 90 ? -5.433 3.831 7.549 1.00 97.25 90 PHE A CA 1
ATOM 651 C C . PHE A 1 90 ? -4.921 3.671 8.984 1.00 97.25 90 PHE A C 1
ATOM 653 O O . PHE A 1 90 ? -5.725 3.421 9.882 1.00 97.25 90 PHE A O 1
ATOM 660 N N . GLU A 1 91 ? -3.625 3.881 9.231 1.00 97.19 91 GLU A N 1
ATOM 661 C CA . GLU A 1 91 ? -3.050 3.749 10.577 1.00 97.19 91 GLU A CA 1
ATOM 662 C C . GLU A 1 91 ? -3.651 4.767 11.557 1.00 97.19 91 GLU A C 1
ATOM 664 O O . GLU A 1 91 ? -3.968 4.423 12.696 1.00 97.19 91 GLU A O 1
ATOM 669 N N . THR A 1 92 ? -3.921 5.994 11.101 1.00 97.50 92 THR A N 1
ATOM 670 C CA . THR A 1 92 ? -4.598 7.015 11.916 1.00 97.50 92 THR A CA 1
ATOM 671 C C . THR A 1 92 ? -6.018 6.583 12.293 1.00 97.50 92 THR A C 1
ATOM 673 O O . THR A 1 92 ? -6.406 6.639 13.462 1.00 97.50 92 THR A O 1
ATOM 676 N N . LYS A 1 93 ? -6.813 6.116 11.321 1.00 95.56 93 LYS A N 1
ATOM 677 C CA . LYS A 1 93 ? -8.182 5.629 11.569 1.00 95.56 93 LYS A CA 1
ATOM 678 C C . LYS A 1 93 ? -8.191 4.419 12.491 1.00 95.56 93 LYS A C 1
ATOM 680 O O . LYS A 1 93 ? -9.048 4.334 13.373 1.00 95.56 93 LYS A O 1
ATOM 685 N N . LYS A 1 94 ? -7.244 3.504 12.303 1.00 95.75 94 LYS A N 1
ATOM 686 C CA . LYS A 1 94 ? -7.089 2.307 13.123 1.00 95.75 94 LYS A CA 1
ATOM 687 C C . LYS A 1 94 ? -6.793 2.674 14.576 1.00 95.75 94 LYS A C 1
ATOM 689 O O . LYS A 1 94 ? -7.521 2.230 15.460 1.00 95.75 94 LYS A O 1
ATOM 694 N N . ALA A 1 95 ? -5.811 3.545 14.815 1.00 96.31 95 ALA A N 1
ATOM 695 C CA . ALA A 1 95 ? -5.464 4.014 16.155 1.00 96.31 95 ALA A CA 1
ATOM 696 C C . ALA A 1 95 ? -6.640 4.727 16.846 1.00 96.31 95 ALA A C 1
ATOM 698 O O . ALA A 1 95 ? -6.976 4.406 17.985 1.00 96.31 95 ALA A O 1
ATOM 699 N N . ASN A 1 96 ? -7.324 5.635 16.141 1.00 96.81 96 ASN A N 1
ATOM 700 C CA . ASN A 1 96 ? -8.475 6.363 16.688 1.00 96.81 96 ASN A CA 1
ATOM 701 C C . ASN A 1 96 ? -9.645 5.435 17.039 1.00 96.81 96 ASN A C 1
ATOM 703 O O . ASN A 1 96 ? -10.290 5.607 18.073 1.00 96.81 96 ASN A O 1
ATOM 707 N N . THR A 1 97 ? -9.922 4.445 16.188 1.00 95.19 97 THR A N 1
ATOM 708 C CA . THR A 1 97 ? -11.008 3.487 16.430 1.00 95.19 97 THR A CA 1
ATOM 709 C C . THR A 1 97 ? -10.678 2.589 17.615 1.00 95.19 97 THR A C 1
ATOM 711 O O . THR A 1 97 ? -11.523 2.398 18.486 1.00 95.19 97 THR A O 1
ATOM 714 N N . GLN A 1 98 ? -9.438 2.104 17.705 1.00 95.06 98 GLN A N 1
ATOM 715 C CA . GLN A 1 98 ? -8.991 1.303 18.839 1.00 95.06 98 GLN A CA 1
ATOM 716 C C . GLN A 1 98 ? -9.076 2.088 20.156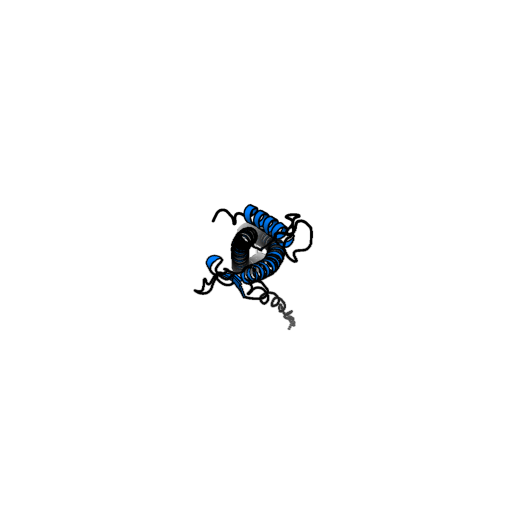 1.00 95.06 98 GLN A C 1
ATOM 718 O O . GLN A 1 98 ? -9.686 1.605 21.108 1.00 95.06 98 GLN A O 1
ATOM 723 N N . ALA A 1 99 ? -8.578 3.327 20.188 1.00 95.38 99 ALA A N 1
ATOM 724 C CA . ALA A 1 99 ? -8.683 4.189 21.364 1.00 95.38 99 ALA A CA 1
ATOM 725 C C . ALA A 1 99 ? -10.148 4.462 21.762 1.00 95.38 99 ALA A C 1
ATOM 727 O O . ALA A 1 99 ? -10.481 4.499 22.946 1.00 95.38 99 ALA A O 1
ATOM 728 N N . SER A 1 100 ? -11.048 4.618 20.784 1.00 96.38 100 SER A N 1
ATOM 729 C CA . SER A 1 100 ? -12.483 4.788 21.040 1.00 96.38 100 SER A CA 1
ATOM 730 C C . SER A 1 100 ? -13.117 3.544 21.673 1.00 96.38 100 SER A C 1
ATOM 732 O O . SER A 1 100 ? -13.883 3.668 22.633 1.00 96.38 100 SER A O 1
ATOM 734 N N . LEU A 1 101 ? -12.786 2.349 21.174 1.00 94.62 101 LEU A N 1
ATOM 735 C CA . LEU A 1 101 ? -13.266 1.081 21.730 1.00 94.62 101 LEU A CA 1
ATOM 736 C C . LEU A 1 101 ? -12.738 0.863 23.155 1.00 94.62 101 LEU A C 1
ATOM 738 O O . LEU A 1 101 ? -13.513 0.524 24.049 1.00 94.62 101 LEU A O 1
ATOM 742 N N . GLU A 1 102 ? -11.451 1.125 23.387 1.00 94.69 102 GLU A N 1
ATOM 743 C CA . GLU A 1 102 ? -10.821 1.046 24.710 1.00 94.69 102 GLU A CA 1
ATOM 744 C C . GLU A 1 102 ? -11.460 2.031 25.702 1.00 94.69 102 GLU A C 1
ATOM 746 O O . GLU A 1 102 ? -11.791 1.650 26.828 1.00 94.69 102 GLU A O 1
ATOM 751 N N . GLY A 1 103 ? -11.721 3.270 25.274 1.00 94.81 103 GLY A N 1
ATOM 752 C CA . GLY A 1 103 ? -12.404 4.278 26.086 1.00 94.81 103 GLY A CA 1
ATOM 753 C C . GLY A 1 103 ? -13.829 3.870 26.471 1.00 94.81 103 GLY A C 1
ATOM 754 O O . GLY A 1 103 ? -14.209 3.974 27.637 1.00 94.81 103 GLY A O 1
ATOM 755 N N . ARG A 1 104 ? -14.608 3.337 25.519 1.00 94.88 104 ARG A N 1
ATOM 756 C CA . ARG A 1 104 ? -15.961 2.811 25.787 1.00 94.88 104 ARG A CA 1
ATOM 757 C C . ARG A 1 104 ? -15.929 1.630 26.753 1.00 94.88 104 ARG A C 1
ATOM 759 O O . ARG A 1 104 ? -16.756 1.557 27.656 1.00 94.88 104 ARG A O 1
ATOM 766 N N . TYR A 1 105 ? -14.966 0.724 26.602 1.00 93.81 105 TYR A N 1
ATOM 767 C CA . TYR A 1 105 ? -14.812 -0.406 27.516 1.00 93.81 105 TYR A CA 1
ATOM 768 C C . TYR A 1 105 ? -14.488 0.044 28.947 1.00 93.81 105 TYR A C 1
ATOM 770 O O . TYR A 1 105 ? -15.061 -0.477 29.908 1.00 93.81 105 TYR A O 1
ATOM 778 N N . ALA A 1 106 ? -13.605 1.035 29.098 1.00 93.25 106 ALA A N 1
ATOM 779 C CA . ALA A 1 106 ? -13.273 1.614 30.395 1.00 93.25 106 ALA A CA 1
ATOM 780 C C . ALA A 1 106 ? -14.489 2.287 31.057 1.00 93.25 106 ALA A C 1
ATOM 782 O O . ALA A 1 106 ? -14.721 2.069 32.249 1.00 93.25 106 ALA A O 1
ATOM 783 N N . ASP A 1 107 ? -15.300 3.030 30.293 1.00 93.75 107 ASP A N 1
ATOM 784 C CA . ASP A 1 107 ? -16.558 3.616 30.782 1.00 93.75 107 ASP A CA 1
ATOM 785 C C . ASP A 1 107 ? -17.524 2.538 31.294 1.00 93.75 107 ASP A C 1
ATOM 787 O O . ASP A 1 107 ? -18.004 2.617 32.429 1.00 93.75 107 ASP A O 1
ATOM 791 N N . PHE A 1 108 ? -17.737 1.467 30.519 1.00 90.62 108 PHE A N 1
ATOM 792 C CA . PHE A 1 108 ? -18.598 0.362 30.944 1.00 90.62 108 PHE A CA 1
ATOM 793 C C . PHE A 1 108 ? -18.101 -0.306 32.227 1.00 90.62 108 PHE A C 1
ATOM 795 O O . PHE A 1 108 ? -18.901 -0.553 33.133 1.00 90.62 108 PHE A O 1
ATOM 802 N N . LYS A 1 109 ? -16.788 -0.542 32.358 1.00 89.06 109 LYS A N 1
ATOM 803 C CA . LYS A 1 109 ? -16.208 -1.056 33.608 1.00 89.06 109 LYS A CA 1
ATOM 804 C C . LYS A 1 109 ? -16.425 -0.108 34.784 1.00 89.06 109 LYS A C 1
ATOM 806 O O . LYS A 1 109 ? -16.763 -0.572 35.872 1.00 89.06 109 LYS A O 1
ATOM 811 N N . GLY A 1 110 ? -16.265 1.199 34.576 1.00 90.19 110 GLY A N 1
ATOM 812 C CA . GLY A 1 110 ? -16.530 2.213 35.596 1.00 90.19 110 GLY A CA 1
ATOM 813 C C . GLY A 1 110 ? -17.983 2.175 36.073 1.00 90.19 110 GLY A C 1
ATOM 814 O O . GLY A 1 110 ? -18.245 2.079 37.272 1.00 90.19 110 GLY A O 1
ATOM 815 N N . ARG A 1 111 ? -18.938 2.148 35.137 1.00 89.56 111 ARG A N 1
ATOM 816 C CA . ARG A 1 111 ? -20.378 2.054 35.436 1.00 89.56 111 ARG A CA 1
ATOM 817 C C . ARG A 1 111 ? -20.738 0.754 36.157 1.00 89.56 111 ARG A C 1
ATOM 819 O O . ARG A 1 111 ? -21.510 0.777 37.116 1.00 89.56 111 ARG A O 1
ATOM 826 N N . GLN A 1 112 ? -20.155 -0.373 35.749 1.00 87.19 112 GLN A N 1
ATOM 827 C CA . GLN A 1 112 ? -20.362 -1.662 36.413 1.00 87.19 112 GLN A CA 1
ATOM 828 C C . GLN A 1 112 ? -19.827 -1.650 37.855 1.00 87.19 112 GLN A C 1
ATOM 830 O O . GLN A 1 112 ? -20.493 -2.151 38.760 1.00 87.19 112 GLN A O 1
ATOM 835 N N . ALA A 1 113 ? -18.660 -1.040 38.092 1.00 86.88 113 ALA A N 1
ATOM 836 C CA . ALA A 1 113 ? -18.090 -0.901 39.430 1.00 86.88 113 ALA A CA 1
ATOM 837 C C . ALA A 1 113 ? -18.982 -0.055 40.354 1.00 86.88 113 ALA A C 1
ATOM 839 O O . ALA A 1 113 ? -19.221 -0.458 41.493 1.00 86.88 113 ALA A O 1
ATOM 840 N N . VAL A 1 114 ? -19.533 1.059 39.855 1.00 87.62 114 VAL A N 1
ATOM 841 C CA . VAL A 1 114 ? -20.492 1.891 40.604 1.00 87.62 114 VAL A CA 1
ATOM 842 C C . VAL A 1 114 ? -21.730 1.084 40.985 1.00 87.62 114 VAL A C 1
ATOM 844 O O . VAL A 1 114 ? -22.096 1.055 42.157 1.00 87.62 114 VAL A O 1
ATOM 847 N N . HIS A 1 115 ? -22.336 0.355 40.044 1.00 84.56 115 HIS A N 1
ATOM 848 C CA . HIS A 1 115 ? -23.512 -0.461 40.358 1.00 84.56 115 HIS A CA 1
ATOM 849 C C . HIS A 1 115 ? -23.214 -1.608 41.325 1.00 84.56 115 HIS A C 1
ATOM 851 O O . HIS A 1 115 ? -24.045 -1.900 42.178 1.00 84.56 115 HIS A O 1
ATOM 857 N N . ASN A 1 116 ? -22.038 -2.235 41.248 1.00 82.69 116 ASN A N 1
ATOM 858 C CA . ASN A 1 116 ? -21.630 -3.254 42.218 1.00 82.69 116 ASN A CA 1
ATOM 859 C C . ASN A 1 116 ? -21.417 -2.655 43.621 1.00 82.69 116 ASN A C 1
ATOM 861 O O . ASN A 1 116 ? -21.757 -3.290 44.620 1.00 82.69 116 ASN A O 1
ATOM 865 N N . ALA A 1 117 ? -20.886 -1.432 43.713 1.00 84.12 117 ALA A N 1
ATOM 866 C CA . ALA A 1 117 ? -20.740 -0.726 44.983 1.00 84.12 117 ALA A CA 1
ATOM 867 C C . ALA A 1 117 ? -22.106 -0.332 45.574 1.00 84.12 117 ALA A C 1
ATOM 869 O O . ALA A 1 117 ? -22.355 -0.578 46.754 1.00 84.12 117 ALA A O 1
ATOM 870 N N . GLU A 1 118 ? -23.015 0.203 44.750 1.00 83.06 118 GLU A N 1
ATOM 871 C CA . GLU A 1 118 ? -24.405 0.486 45.134 1.00 83.06 118 GLU A CA 1
ATOM 872 C C . GLU A 1 118 ? -25.112 -0.791 45.611 1.00 83.06 118 GLU A C 1
ATOM 874 O O . GLU A 1 118 ? -25.721 -0.778 46.684 1.00 83.06 118 GLU A O 1
ATOM 879 N N . ALA A 1 119 ? -24.968 -1.896 44.857 1.00 79.50 119 ALA A N 1
ATOM 880 C CA . ALA A 1 119 ? -25.445 -3.241 45.195 1.00 79.50 119 ALA A CA 1
ATOM 881 C C . ALA A 1 119 ? -25.014 -3.642 46.616 1.00 79.50 119 ALA A C 1
ATOM 883 O O . ALA A 1 119 ? -25.850 -3.951 47.470 1.00 79.50 119 ALA A O 1
ATOM 884 N N . GLY A 1 120 ? -23.707 -3.583 46.887 1.00 77.25 120 GLY A N 1
ATOM 885 C CA . GLY A 1 120 ? -23.123 -3.951 48.176 1.00 77.25 120 GLY A CA 1
ATOM 886 C C . GLY A 1 120 ? -23.606 -3.082 49.340 1.00 77.25 120 GLY A C 1
ATOM 887 O O . GLY A 1 120 ? -23.947 -3.616 50.397 1.00 77.25 120 GLY A O 1
ATOM 888 N N . GLN A 1 121 ? -23.698 -1.761 49.151 1.00 78.25 121 GLN A N 1
ATOM 889 C CA . GLN A 1 121 ? -24.135 -0.833 50.202 1.00 78.25 121 GLN A CA 1
ATOM 890 C C . GLN A 1 121 ? -25.571 -1.098 50.666 1.00 78.25 121 GLN A C 1
ATOM 892 O O . GLN A 1 121 ? -25.828 -1.146 51.868 1.00 78.25 121 GLN A O 1
ATOM 897 N N . GLN A 1 122 ? -26.517 -1.309 49.747 1.00 73.06 122 GLN A N 1
ATOM 898 C CA . GLN A 1 122 ? -27.900 -1.571 50.163 1.00 73.06 122 GLN A CA 1
ATOM 899 C C . GLN A 1 122 ? -28.101 -3.003 50.657 1.00 73.06 122 GLN A C 1
ATOM 901 O O . GLN A 1 122 ? -28.947 -3.210 51.521 1.00 73.06 122 GLN A O 1
ATOM 906 N N . HIS A 1 123 ? -27.329 -3.988 50.177 1.00 70.06 123 HIS A N 1
ATOM 907 C CA . HIS A 1 123 ? -27.322 -5.324 50.786 1.00 70.06 123 HIS A CA 1
ATOM 908 C C . HIS A 1 123 ? -26.878 -5.262 52.255 1.00 70.06 123 HIS A C 1
ATOM 910 O O . HIS A 1 123 ? -27.505 -5.886 53.112 1.00 70.06 123 HIS A O 1
ATOM 916 N N . ALA A 1 124 ? -25.854 -4.462 52.563 1.00 71.44 124 ALA A N 1
ATOM 917 C CA . ALA A 1 124 ? -25.429 -4.217 53.938 1.00 71.44 124 ALA A CA 1
ATOM 918 C C . ALA A 1 124 ? -26.508 -3.483 54.762 1.00 71.44 124 ALA A C 1
ATOM 920 O O . ALA A 1 124 ? -26.767 -3.865 55.902 1.00 71.44 124 ALA A O 1
ATOM 921 N N . ALA A 1 125 ? -27.189 -2.486 54.185 1.00 68.12 125 ALA A N 1
ATOM 922 C CA . ALA A 1 125 ? -28.287 -1.773 54.849 1.00 68.12 125 ALA A CA 1
ATOM 923 C C . ALA A 1 125 ? -29.520 -2.668 55.099 1.00 68.12 125 ALA A C 1
ATOM 925 O O . ALA A 1 125 ? -30.140 -2.594 56.158 1.00 68.12 125 ALA A O 1
ATOM 926 N N . ALA A 1 126 ? -29.850 -3.559 54.160 1.00 65.31 126 ALA A N 1
ATOM 927 C CA . ALA A 1 126 ? -30.917 -4.552 54.287 1.00 65.31 126 ALA A CA 1
ATOM 928 C C . ALA A 1 126 ? -30.658 -5.543 55.433 1.00 65.31 126 ALA A C 1
ATOM 930 O O . ALA A 1 126 ? -31.576 -5.908 56.170 1.00 65.31 126 ALA A O 1
ATOM 931 N N . ALA A 1 127 ? -29.398 -5.952 55.611 1.00 62.47 127 ALA A N 1
ATOM 932 C CA . ALA A 1 127 ? -28.984 -6.848 56.686 1.00 62.47 127 ALA A CA 1
ATOM 933 C C . ALA A 1 127 ? -29.107 -6.214 58.089 1.00 62.47 127 ALA A C 1
ATOM 935 O O . ALA A 1 127 ? -29.166 -6.937 59.082 1.00 62.47 127 ALA A O 1
ATOM 936 N N . GLN A 1 128 ? -29.196 -4.881 58.195 1.00 67.50 128 GLN A N 1
ATOM 937 C CA . GLN A 1 128 ? -29.218 -4.142 59.466 1.00 67.50 128 GLN A CA 1
ATOM 938 C C . GLN A 1 128 ? -30.609 -3.960 60.117 1.00 67.50 128 GLN A C 1
ATOM 940 O O . GLN A 1 128 ? -30.691 -3.257 61.121 1.00 67.50 128 GLN A O 1
ATOM 945 N N . LYS A 1 129 ? -31.648 -4.686 59.655 1.00 64.00 129 LYS A N 1
ATOM 946 C CA . LYS A 1 129 ? -33.050 -4.786 60.160 1.00 64.00 129 LYS A CA 1
ATOM 947 C C . LYS A 1 129 ? -34.073 -3.990 59.334 1.00 64.00 129 LYS A C 1
ATOM 949 O O . LYS A 1 129 ? -34.356 -2.830 59.621 1.00 64.00 129 LYS A O 1
ATOM 954 N N . CYS A 1 130 ? -34.719 -4.657 58.373 1.00 74.31 130 CYS A N 1
ATOM 955 C CA . CYS A 1 130 ? -36.002 -4.195 57.831 1.00 74.31 130 CYS A CA 1
ATOM 956 C C . CYS A 1 130 ? -37.150 -4.564 58.788 1.00 74.31 130 CYS A C 1
ATOM 958 O O . CYS A 1 130 ? -37.325 -5.751 59.064 1.00 74.31 130 CYS A O 1
ATOM 960 N N . PRO A 1 131 ? -37.940 -3.594 59.281 1.00 72.94 131 PRO A N 1
ATOM 961 C CA . PRO A 1 131 ? -38.972 -3.847 60.286 1.00 72.94 131 PRO A CA 1
ATOM 962 C C . PRO A 1 131 ? -40.307 -4.359 59.716 1.00 72.94 131 PRO A C 1
ATOM 964 O O . PRO A 1 131 ? -41.122 -4.858 60.486 1.00 72.94 131 PRO A O 1
ATOM 967 N N . ASP A 1 132 ? -40.555 -4.246 58.403 1.00 81.06 132 ASP A N 1
ATOM 968 C CA . ASP A 1 132 ? -41.841 -4.601 57.790 1.00 81.06 132 ASP A CA 1
ATOM 969 C C . ASP A 1 132 ? -41.747 -5.089 56.324 1.00 81.06 132 ASP A C 1
ATOM 971 O O . ASP A 1 132 ? -40.701 -5.041 55.665 1.00 81.06 132 ASP A O 1
ATOM 975 N N . GLN A 1 133 ? -42.885 -5.560 55.794 1.00 79.00 133 GLN A N 1
ATOM 976 C CA . GLN A 1 133 ? -43.010 -6.045 54.415 1.00 79.00 133 GLN A CA 1
ATOM 977 C C . GLN A 1 133 ? -42.811 -4.929 53.374 1.00 79.00 133 GLN A C 1
ATOM 979 O O . GLN A 1 133 ? -42.318 -5.188 52.275 1.00 79.00 133 GLN A O 1
ATOM 984 N N . ALA A 1 134 ? -43.166 -3.682 53.700 1.00 81.69 134 ALA A N 1
ATOM 985 C CA . ALA A 1 134 ? -42.981 -2.541 52.805 1.00 81.69 134 ALA A CA 1
ATOM 986 C C . ALA A 1 134 ? -41.487 -2.244 52.571 1.00 81.69 134 ALA A C 1
ATOM 988 O O . ALA A 1 134 ? -41.066 -2.025 51.431 1.00 81.69 134 ALA A O 1
ATOM 989 N N . CYS A 1 135 ? -40.670 -2.323 53.624 1.00 80.00 135 CYS A N 1
ATOM 990 C CA . CYS A 1 135 ? -39.213 -2.221 53.582 1.00 80.00 135 CYS A CA 1
ATOM 991 C C . CYS A 1 135 ? -38.600 -3.327 52.712 1.00 80.00 135 CYS A C 1
ATOM 993 O O . CYS A 1 135 ? -37.812 -3.036 51.807 1.00 80.00 135 CYS A O 1
ATOM 995 N N . MET A 1 136 ? -39.035 -4.579 52.906 1.00 78.75 136 MET A N 1
ATOM 996 C CA . MET A 1 136 ? -38.588 -5.726 52.103 1.00 78.75 136 MET A CA 1
ATOM 997 C C . MET A 1 136 ? -38.951 -5.586 50.618 1.00 78.75 136 MET A C 1
ATOM 999 O O . MET A 1 136 ? -38.105 -5.802 49.750 1.00 78.75 136 MET A O 1
ATOM 1003 N N . ASN A 1 137 ? -40.178 -5.160 50.303 1.00 83.06 137 ASN A N 1
ATOM 1004 C CA . ASN A 1 137 ? -40.613 -4.934 48.922 1.00 83.06 137 ASN A CA 1
ATOM 1005 C C . ASN A 1 137 ? -39.790 -3.831 48.235 1.00 83.06 137 ASN A C 1
ATOM 1007 O O . ASN A 1 137 ? -39.448 -3.958 47.058 1.00 83.06 137 ASN A O 1
ATOM 1011 N N . ARG A 1 138 ? -39.418 -2.771 48.966 1.00 81.06 138 ARG A N 1
ATOM 1012 C CA . ARG A 1 138 ? -38.570 -1.688 48.443 1.00 81.06 138 ARG A CA 1
ATOM 1013 C C . ARG A 1 138 ? -37.156 -2.171 48.114 1.00 81.06 138 ARG A C 1
ATOM 1015 O O . ARG A 1 138 ? -36.621 -1.791 47.073 1.00 81.06 138 ARG A O 1
ATOM 1022 N N . ILE A 1 139 ? -36.569 -3.015 48.963 1.00 79.25 139 ILE A N 1
ATOM 1023 C CA . ILE A 1 139 ? -35.246 -3.615 48.724 1.00 79.25 139 ILE A CA 1
ATOM 1024 C C . ILE A 1 139 ? -35.288 -4.568 47.533 1.00 79.25 139 ILE A C 1
ATOM 1026 O O . ILE A 1 139 ? -34.438 -4.461 46.653 1.00 79.25 139 ILE A O 1
ATOM 1030 N N . ASN A 1 140 ? -36.296 -5.441 47.456 1.00 80.19 140 ASN A N 1
ATOM 1031 C CA . ASN A 1 140 ? -36.458 -6.366 46.332 1.00 80.19 140 ASN A CA 1
ATOM 1032 C C . ASN A 1 140 ? -36.632 -5.614 45.005 1.00 80.19 140 ASN A C 1
ATOM 1034 O O . ASN A 1 140 ? -35.903 -5.877 44.055 1.00 80.19 140 ASN A O 1
ATOM 1038 N N . SER A 1 141 ? -37.502 -4.598 44.962 1.00 82.94 141 SER A N 1
ATOM 1039 C CA . SER A 1 141 ? -37.671 -3.745 43.776 1.00 82.94 141 SER A CA 1
ATOM 1040 C C . SER A 1 141 ? -36.375 -3.033 43.380 1.00 82.94 141 SER A C 1
ATOM 1042 O O . SER A 1 141 ? -36.066 -2.874 42.198 1.00 82.94 141 SER A O 1
ATOM 1044 N N . TRP A 1 142 ? -35.584 -2.588 44.356 1.00 82.69 142 TRP A N 1
ATOM 1045 C CA . TRP A 1 142 ? -34.290 -1.985 44.075 1.00 82.69 142 TRP A CA 1
ATOM 1046 C C . TRP A 1 142 ? -33.280 -2.998 43.524 1.00 82.69 142 TRP A C 1
ATOM 1048 O O . TRP A 1 142 ? -32.628 -2.689 42.526 1.00 82.69 142 TRP A O 1
ATOM 1058 N N . ARG A 1 143 ? -33.209 -4.203 44.099 1.00 81.19 143 ARG A N 1
ATOM 1059 C CA . ARG A 1 143 ? -32.345 -5.290 43.622 1.00 81.19 143 ARG A CA 1
ATOM 1060 C C . ARG A 1 143 ? -32.676 -5.634 42.175 1.00 81.19 143 ARG A C 1
ATOM 1062 O O . ARG A 1 143 ? -31.788 -5.627 41.332 1.00 81.19 143 ARG A O 1
ATOM 1069 N N . ASP A 1 144 ? -33.958 -5.814 41.868 1.00 84.50 144 ASP A N 1
ATOM 1070 C CA . ASP A 1 144 ? -34.410 -6.157 40.520 1.00 84.50 144 ASP A CA 1
ATOM 1071 C C . ASP A 1 144 ? -34.038 -5.059 39.497 1.00 84.50 144 ASP A C 1
ATOM 1073 O O . ASP A 1 144 ? -33.683 -5.360 38.356 1.00 84.50 144 ASP A O 1
ATOM 1077 N N . ARG A 1 145 ? -34.034 -3.776 39.902 1.00 84.62 145 ARG A N 1
ATOM 1078 C CA . ARG A 1 145 ? -33.550 -2.665 39.056 1.00 84.62 145 ARG A CA 1
ATOM 1079 C C . ARG A 1 145 ? -32.041 -2.711 38.823 1.00 84.62 145 ARG A C 1
ATOM 1081 O O . ARG A 1 145 ? -31.612 -2.427 37.704 1.00 84.62 145 ARG A O 1
ATOM 1088 N N . ILE A 1 146 ? -31.239 -3.024 39.841 1.00 84.44 146 ILE A N 1
ATOM 1089 C CA . ILE A 1 146 ? -29.785 -3.172 39.675 1.00 84.44 146 ILE A CA 1
ATOM 1090 C C . ILE A 1 146 ? -29.466 -4.369 38.787 1.00 84.44 146 ILE A C 1
ATOM 1092 O O . ILE A 1 146 ? -28.685 -4.224 37.849 1.00 84.44 146 ILE A O 1
ATOM 1096 N N . ASP A 1 147 ? -30.112 -5.511 39.009 1.00 83.62 147 ASP A N 1
ATOM 1097 C CA . ASP A 1 147 ? -29.915 -6.707 38.190 1.00 83.62 147 ASP A CA 1
ATOM 1098 C C . ASP A 1 147 ? -30.297 -6.456 36.728 1.00 83.62 147 ASP A C 1
ATOM 1100 O O . ASP A 1 147 ? -29.573 -6.859 35.815 1.00 83.62 147 ASP A O 1
ATOM 1104 N N . ALA A 1 148 ? -31.396 -5.735 36.480 1.00 86.81 148 ALA A N 1
ATOM 1105 C CA . ALA A 1 148 ? -31.777 -5.320 35.133 1.00 86.81 148 ALA A CA 1
ATOM 1106 C C . ALA A 1 148 ? -30.717 -4.410 34.487 1.00 86.81 148 ALA A C 1
ATOM 1108 O O . ALA A 1 148 ? -30.347 -4.624 33.333 1.00 86.81 148 ALA A O 1
ATOM 1109 N N . ARG A 1 149 ? -30.182 -3.425 35.224 1.00 86.19 149 ARG A N 1
ATOM 1110 C CA . ARG A 1 149 ? -29.109 -2.539 34.732 1.00 86.19 149 ARG A CA 1
ATOM 1111 C C . ARG A 1 149 ? -27.815 -3.293 34.452 1.00 86.19 149 ARG A C 1
ATOM 1113 O O . ARG A 1 149 ? -27.175 -3.030 33.440 1.00 86.19 149 ARG A O 1
ATOM 1120 N N . LYS A 1 150 ? -27.453 -4.245 35.310 1.00 85.00 150 LYS A N 1
ATOM 1121 C CA . LYS A 1 150 ? -26.278 -5.095 35.119 1.00 85.00 150 LYS A CA 1
ATOM 1122 C C . LYS A 1 150 ? -26.411 -5.941 33.857 1.00 85.00 150 LYS A C 1
ATOM 1124 O O . LYS A 1 150 ? -25.510 -5.918 33.032 1.00 85.00 150 LYS A O 1
ATOM 1129 N N . LYS A 1 151 ? -27.563 -6.589 33.646 1.00 88.12 151 LYS A N 1
ATOM 1130 C CA . LYS A 1 151 ? -27.837 -7.346 32.412 1.00 88.12 151 LYS A CA 1
ATOM 1131 C C . LYS A 1 151 ? -27.730 -6.481 31.154 1.00 88.12 151 LYS A C 1
ATOM 1133 O O . LYS A 1 151 ? -27.230 -6.957 30.140 1.00 88.12 151 LYS A O 1
ATOM 1138 N N . LEU A 1 152 ? -28.182 -5.226 31.214 1.00 89.88 152 LEU A N 1
ATOM 1139 C CA . LEU A 1 152 ? -28.036 -4.281 30.102 1.00 89.88 152 LEU A CA 1
ATOM 1140 C C . LEU A 1 152 ? -26.565 -3.930 29.844 1.00 89.88 152 LEU A C 1
ATOM 1142 O O . LEU A 1 152 ? -26.130 -3.998 28.700 1.00 89.88 152 LEU A O 1
ATOM 1146 N N . LEU A 1 153 ? -25.791 -3.625 30.888 1.00 89.50 153 LEU A N 1
ATOM 1147 C CA . LEU A 1 153 ? -24.354 -3.349 30.762 1.00 89.50 153 LEU A CA 1
ATOM 1148 C C . LEU A 1 153 ? -23.574 -4.554 30.231 1.00 89.50 153 LEU A C 1
ATOM 1150 O O . LEU A 1 153 ? -22.724 -4.395 29.362 1.00 89.50 153 LEU A O 1
ATOM 1154 N N . ASP A 1 154 ? -23.884 -5.759 30.706 1.00 88.88 154 ASP A N 1
ATOM 1155 C CA . ASP A 1 154 ? -23.244 -6.986 30.230 1.00 88.88 154 ASP A CA 1
ATOM 1156 C C . ASP A 1 154 ? -23.551 -7.219 28.735 1.00 88.88 154 ASP A C 1
ATOM 1158 O O . ASP A 1 154 ? -22.667 -7.611 27.971 1.00 88.88 154 ASP A O 1
ATOM 1162 N N . ALA A 1 155 ? -24.774 -6.907 28.283 1.00 91.69 155 ALA A N 1
ATOM 1163 C CA . ALA A 1 155 ? -25.140 -6.954 26.867 1.00 91.69 155 ALA A CA 1
ATOM 1164 C C . ALA A 1 155 ? -24.427 -5.874 26.028 1.00 91.69 155 ALA A C 1
ATOM 1166 O O . ALA A 1 155 ? -23.985 -6.160 24.915 1.00 91.69 155 ALA A O 1
ATOM 1167 N N . GLU A 1 156 ? -24.276 -4.654 26.553 1.00 92.12 156 GLU A N 1
ATOM 1168 C CA . GLU A 1 156 ? -23.519 -3.568 25.909 1.00 92.12 156 GLU A CA 1
ATOM 1169 C C . GLU A 1 156 ? -22.031 -3.926 25.763 1.00 92.12 156 GLU A C 1
ATOM 1171 O O . GLU A 1 156 ? -21.442 -3.705 24.704 1.00 92.12 156 GLU A O 1
ATOM 1176 N N . VAL A 1 157 ? -21.434 -4.548 26.785 1.00 93.00 157 VAL A N 1
ATOM 1177 C CA . VAL A 1 157 ? -20.050 -5.046 26.749 1.00 93.00 157 VAL A CA 1
ATOM 1178 C C . VAL A 1 157 ? -19.898 -6.181 25.735 1.00 93.00 157 VAL A C 1
ATOM 1180 O O . VAL A 1 157 ? -18.948 -6.176 24.955 1.00 93.00 157 VAL A O 1
ATOM 1183 N N . ALA A 1 158 ? -20.839 -7.127 25.688 1.00 93.12 158 ALA A N 1
ATOM 1184 C CA . ALA A 1 158 ? -20.824 -8.193 24.687 1.00 93.12 158 ALA A CA 1
ATOM 1185 C C . ALA A 1 158 ? -20.922 -7.640 23.253 1.00 93.12 158 ALA A C 1
ATOM 1187 O O . ALA A 1 158 ? -20.198 -8.089 22.363 1.00 93.12 158 ALA A O 1
ATOM 1188 N N . ALA A 1 159 ? -21.766 -6.627 23.031 1.00 94.88 159 ALA A N 1
ATOM 1189 C CA . ALA A 1 159 ? -21.856 -5.938 21.746 1.00 94.88 159 ALA A CA 1
ATOM 1190 C C . ALA A 1 159 ? -20.552 -5.202 21.391 1.00 94.88 159 ALA A C 1
ATOM 1192 O O . ALA A 1 159 ? -20.123 -5.250 20.240 1.00 94.88 159 ALA A O 1
ATOM 1193 N N . LEU A 1 160 ? -19.893 -4.575 22.373 1.00 95.25 160 LEU A N 1
ATOM 1194 C CA . LEU A 1 160 ? -18.594 -3.928 22.180 1.00 95.25 160 LEU A CA 1
ATOM 1195 C C . LEU A 1 160 ? -17.501 -4.936 21.798 1.00 95.25 160 LEU A C 1
ATOM 1197 O O . LEU A 1 160 ? -16.686 -4.639 20.928 1.00 95.25 160 LEU A O 1
ATOM 1201 N N . PHE A 1 161 ? -17.490 -6.130 22.399 1.00 95.00 161 PHE A N 1
ATOM 1202 C CA . PHE A 1 161 ? -16.554 -7.186 22.003 1.00 95.00 161 PHE A CA 1
ATOM 1203 C C . PHE A 1 161 ? -16.788 -7.642 20.562 1.00 95.00 161 PHE A C 1
ATOM 1205 O O . PHE A 1 161 ? -15.837 -7.697 19.788 1.00 95.00 161 PHE A O 1
ATOM 1212 N N . ALA A 1 162 ? -18.043 -7.854 20.158 1.00 95.69 162 ALA A N 1
ATOM 1213 C CA . ALA A 1 162 ? -18.360 -8.188 18.769 1.00 95.69 162 ALA A CA 1
ATOM 1214 C C . ALA A 1 162 ? -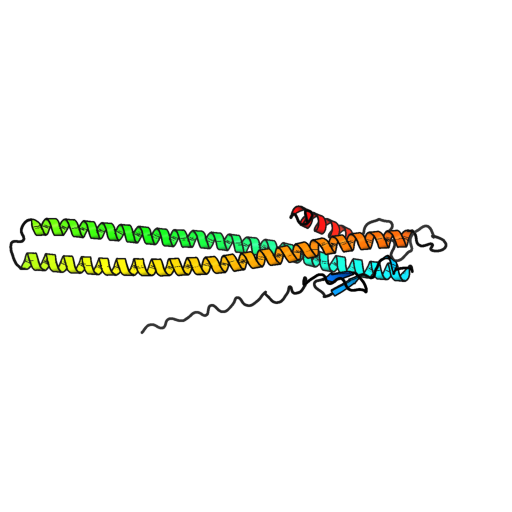17.951 -7.071 17.783 1.00 95.69 162 ALA A C 1
ATOM 1216 O O . ALA A 1 162 ? -17.460 -7.347 16.686 1.00 95.69 162 ALA A O 1
ATOM 1217 N N . GLU A 1 163 ? -18.123 -5.803 18.171 1.00 95.56 163 GLU A N 1
ATOM 1218 C CA . GLU A 1 163 ? -17.670 -4.643 17.396 1.00 95.56 163 GLU A CA 1
ATOM 1219 C C . GLU A 1 163 ? -16.140 -4.618 17.263 1.00 95.56 163 GLU A C 1
ATOM 1221 O O . GLU A 1 163 ? -15.624 -4.431 16.158 1.00 95.56 163 GLU A O 1
ATOM 1226 N N . SER A 1 164 ? -15.425 -4.874 18.362 1.00 95.44 164 SER A N 1
ATOM 1227 C CA . SER A 1 164 ? -13.964 -4.971 18.398 1.00 95.44 164 SER A CA 1
ATOM 1228 C C . SER A 1 164 ? -13.447 -6.097 17.504 1.00 95.44 164 SER A C 1
ATOM 1230 O O . SER A 1 164 ? -12.569 -5.862 16.677 1.00 95.44 164 SER A O 1
ATOM 1232 N N . ASP A 1 165 ? -14.021 -7.295 17.594 1.00 95.44 165 ASP A N 1
ATOM 1233 C CA . ASP A 1 165 ? -13.618 -8.441 16.772 1.00 95.44 165 ASP A CA 1
ATOM 1234 C C . ASP A 1 165 ? -13.835 -8.163 15.278 1.00 95.44 165 ASP A C 1
ATOM 1236 O O . ASP A 1 165 ? -12.951 -8.397 14.448 1.00 95.44 165 ASP A O 1
ATOM 1240 N N . SER A 1 166 ? -14.986 -7.578 14.927 1.00 95.50 166 SER A N 1
ATOM 1241 C CA . SER A 1 166 ? -15.270 -7.129 13.559 1.00 95.50 166 SER A CA 1
ATOM 1242 C C . SER A 1 166 ? -14.266 -6.071 13.090 1.00 95.50 166 SER A C 1
ATOM 1244 O O . SER A 1 166 ? -13.818 -6.108 11.941 1.00 95.50 166 SER A O 1
ATOM 1246 N N . PHE A 1 167 ? -13.915 -5.108 13.944 1.00 95.44 167 PHE A N 1
ATOM 1247 C CA . PHE A 1 167 ? -12.930 -4.078 13.625 1.00 95.44 167 PHE A CA 1
ATOM 1248 C C . PHE A 1 167 ? -11.533 -4.668 13.405 1.00 95.44 167 PHE A C 1
ATOM 1250 O O . PHE A 1 167 ? -10.873 -4.301 12.432 1.00 95.44 167 PHE A O 1
ATOM 1257 N N . VAL A 1 168 ? -11.097 -5.610 14.245 1.00 94.75 168 VAL A N 1
ATOM 1258 C CA . VAL A 1 168 ? -9.808 -6.303 14.097 1.00 94.75 168 VAL A CA 1
ATOM 1259 C C . VAL A 1 168 ? -9.763 -7.079 12.782 1.00 94.75 168 VAL A C 1
ATOM 1261 O O . VAL A 1 168 ? -8.793 -6.957 12.032 1.00 94.75 168 VAL A O 1
ATOM 1264 N N . ALA A 1 169 ? -10.823 -7.824 12.456 1.00 94.94 169 ALA A N 1
ATOM 1265 C CA . ALA A 1 169 ? -10.904 -8.588 11.213 1.00 94.94 169 ALA A CA 1
ATOM 1266 C C . ALA A 1 169 ? -10.849 -7.687 9.967 1.00 94.94 169 ALA A C 1
ATOM 1268 O O . ALA A 1 169 ? -10.075 -7.955 9.047 1.00 94.94 169 ALA A O 1
ATOM 1269 N N . LYS A 1 170 ? -11.620 -6.590 9.950 1.00 95.00 170 LYS A N 1
ATOM 1270 C CA . LYS A 1 170 ? -11.600 -5.607 8.851 1.00 95.00 170 LYS A CA 1
ATOM 1271 C C . LYS A 1 170 ? -10.246 -4.920 8.729 1.00 95.00 170 LYS A C 1
ATOM 1273 O O . LYS A 1 170 ? -9.688 -4.875 7.641 1.00 95.00 170 LYS A O 1
ATOM 1278 N N . SER A 1 171 ? -9.682 -4.469 9.849 1.00 94.81 171 SER A N 1
ATOM 1279 C CA . SER A 1 171 ? -8.368 -3.821 9.872 1.00 94.81 171 SER A CA 1
ATOM 1280 C C . SER A 1 171 ? -7.266 -4.745 9.355 1.00 94.81 171 SER A C 1
ATOM 1282 O O . SER A 1 171 ? -6.374 -4.294 8.645 1.00 94.81 171 SER A O 1
ATOM 1284 N N . LYS A 1 172 ? -7.329 -6.047 9.668 1.00 95.38 172 LYS A N 1
ATOM 1285 C CA . LYS A 1 172 ? -6.399 -7.042 9.120 1.00 95.38 172 LYS A CA 1
ATOM 1286 C C . LYS A 1 172 ? -6.544 -7.164 7.601 1.00 95.38 172 LYS A C 1
ATOM 1288 O O . LYS A 1 172 ? -5.542 -7.082 6.900 1.00 95.38 172 LYS A O 1
ATOM 1293 N N . ALA A 1 173 ? -7.770 -7.312 7.098 1.00 95.06 173 ALA A N 1
ATOM 1294 C CA . ALA A 1 173 ? -8.026 -7.425 5.662 1.00 95.06 173 ALA A CA 1
ATOM 1295 C C . ALA A 1 173 ? -7.575 -6.174 4.883 1.00 95.06 173 ALA A C 1
ATOM 1297 O O . ALA A 1 173 ? -6.955 -6.292 3.826 1.00 95.06 173 ALA A O 1
ATOM 1298 N N . ASP A 1 174 ? -7.834 -4.982 5.424 1.00 94.44 174 ASP A N 1
ATOM 1299 C CA . ASP A 1 174 ? -7.410 -3.714 4.826 1.00 94.44 174 ASP A CA 1
ATOM 1300 C C . ASP A 1 174 ? -5.880 -3.578 4.814 1.00 94.44 174 ASP A C 1
ATOM 1302 O O . ASP A 1 174 ? -5.303 -3.199 3.791 1.00 94.44 174 ASP A O 1
ATOM 1306 N N . ALA A 1 175 ? -5.207 -3.951 5.909 1.00 94.69 175 ALA A N 1
ATOM 1307 C CA . ALA A 1 175 ? -3.747 -3.967 5.979 1.00 94.69 175 ALA A CA 1
ATOM 1308 C C . ALA A 1 175 ? -3.133 -4.952 4.971 1.00 94.69 175 ALA A C 1
ATOM 1310 O O . ALA A 1 175 ? -2.186 -4.603 4.265 1.00 94.69 175 ALA A O 1
ATOM 1311 N N . ASP A 1 176 ? -3.688 -6.161 4.855 1.00 94.44 176 ASP A N 1
ATOM 1312 C CA . ASP A 1 176 ? -3.229 -7.171 3.897 1.00 94.44 176 ASP A CA 1
ATOM 1313 C C . ASP A 1 176 ? -3.394 -6.675 2.447 1.00 94.44 176 ASP A C 1
ATOM 1315 O O . ASP A 1 176 ? -2.480 -6.813 1.629 1.00 94.44 176 ASP A O 1
ATOM 1319 N N . ASN A 1 177 ? -4.510 -6.006 2.134 1.00 94.50 177 ASN A N 1
ATOM 1320 C CA . ASN A 1 177 ? -4.740 -5.383 0.829 1.00 94.50 177 ASN A CA 1
ATOM 1321 C C . ASN A 1 177 ? -3.742 -4.245 0.534 1.00 94.50 177 ASN A C 1
ATOM 1323 O O . ASN A 1 177 ? -3.165 -4.185 -0.557 1.00 94.50 177 ASN A O 1
ATOM 1327 N N . LEU A 1 178 ? -3.490 -3.353 1.498 1.00 95.19 178 LEU A N 1
ATOM 1328 C CA . LEU A 1 178 ? -2.491 -2.288 1.355 1.00 95.19 178 LEU A CA 1
ATOM 1329 C C . LEU A 1 178 ? -1.088 -2.872 1.131 1.00 95.19 178 LEU A C 1
ATOM 1331 O O . LEU A 1 178 ? -0.392 -2.450 0.206 1.00 95.19 178 LEU A O 1
ATOM 1335 N N . ASN A 1 179 ? -0.705 -3.901 1.888 1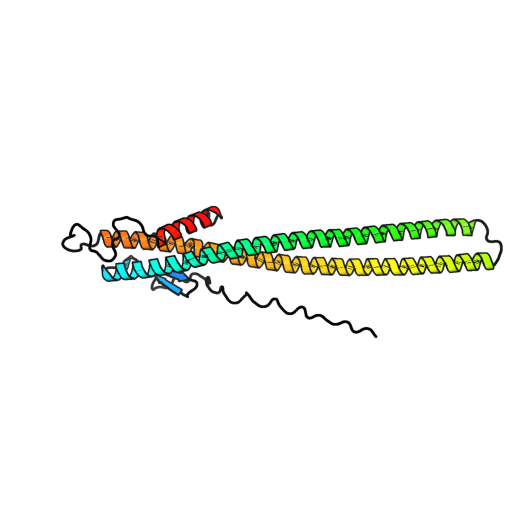.00 93.75 179 ASN A N 1
ATOM 1336 C CA . ASN A 1 179 ? 0.579 -4.591 1.738 1.00 93.75 179 ASN A CA 1
ATOM 1337 C C . ASN A 1 179 ? 0.732 -5.271 0.370 1.00 93.75 179 ASN A C 1
ATOM 1339 O O . ASN A 1 179 ? 1.804 -5.205 -0.244 1.00 93.75 179 ASN A O 1
ATOM 1343 N N . ALA A 1 180 ? -0.334 -5.888 -0.146 1.00 93.12 180 ALA A N 1
ATOM 1344 C CA . ALA A 1 180 ? -0.338 -6.468 -1.486 1.00 93.12 180 ALA A CA 1
ATOM 1345 C C . ALA A 1 180 ? -0.114 -5.391 -2.560 1.00 93.12 180 ALA A C 1
ATOM 1347 O O . ALA A 1 180 ? 0.702 -5.571 -3.469 1.00 93.12 180 ALA A O 1
ATOM 1348 N N . ARG A 1 181 ? -0.770 -4.232 -2.425 1.00 92.56 181 ARG A N 1
ATOM 1349 C CA . ARG A 1 181 ? -0.600 -3.088 -3.336 1.00 92.56 181 ARG A CA 1
ATOM 1350 C C . ARG A 1 181 ? 0.809 -2.499 -3.272 1.00 92.56 181 ARG A C 1
ATOM 1352 O O . ARG A 1 181 ? 1.381 -2.227 -4.327 1.00 92.56 181 ARG A O 1
ATOM 1359 N N . VAL A 1 182 ? 1.395 -2.366 -2.078 1.00 93.25 182 VAL A N 1
ATOM 1360 C CA . VAL A 1 182 ? 2.795 -1.934 -1.895 1.00 93.25 182 VAL A CA 1
ATOM 1361 C C . VAL A 1 182 ? 3.744 -2.899 -2.600 1.00 93.25 182 VAL A C 1
ATOM 1363 O O . VAL A 1 182 ? 4.611 -2.479 -3.367 1.00 93.25 182 VAL A O 1
ATOM 1366 N N . SER A 1 183 ? 3.552 -4.201 -2.391 1.00 89.62 183 SER A N 1
ATOM 1367 C CA . SER A 1 183 ? 4.393 -5.241 -2.988 1.00 89.62 183 SER A CA 1
ATOM 1368 C C . SER A 1 183 ? 4.308 -5.232 -4.515 1.00 89.62 183 SER A C 1
ATOM 1370 O O . SER A 1 183 ? 5.336 -5.251 -5.194 1.00 89.62 183 SER A O 1
ATOM 1372 N N . ALA A 1 184 ? 3.095 -5.124 -5.064 1.00 87.75 184 ALA A N 1
ATOM 1373 C CA . ALA A 1 184 ? 2.873 -5.025 -6.502 1.00 87.75 184 ALA A CA 1
ATOM 1374 C C . ALA A 1 184 ? 3.511 -3.760 -7.098 1.00 87.75 184 ALA A C 1
ATOM 1376 O O . ALA A 1 184 ? 4.136 -3.820 -8.158 1.00 87.75 184 ALA A O 1
ATOM 1377 N N . LEU A 1 185 ? 3.398 -2.615 -6.418 1.00 89.62 185 LEU A N 1
ATOM 1378 C CA . LEU A 1 185 ? 4.008 -1.365 -6.866 1.00 89.62 185 LEU A CA 1
ATOM 1379 C C . LEU A 1 185 ? 5.539 -1.450 -6.864 1.00 89.62 185 LEU A C 1
ATOM 1381 O O . LEU A 1 185 ? 6.179 -1.071 -7.846 1.00 89.62 185 LEU A O 1
ATOM 1385 N N . LYS A 1 186 ? 6.122 -2.027 -5.808 1.00 90.69 186 LYS A N 1
ATOM 1386 C CA . LYS A 1 186 ? 7.567 -2.255 -5.699 1.00 90.69 186 LYS A CA 1
ATOM 1387 C C . LYS A 1 186 ? 8.082 -3.175 -6.806 1.00 90.69 186 LYS A C 1
ATOM 1389 O O . LYS A 1 186 ? 9.131 -2.900 -7.383 1.00 90.69 186 LYS A O 1
ATOM 1394 N N . ALA A 1 187 ? 7.341 -4.229 -7.150 1.00 87.25 187 ALA A N 1
ATOM 1395 C CA . ALA A 1 187 ? 7.689 -5.111 -8.265 1.00 87.25 187 ALA A CA 1
ATOM 1396 C C . ALA A 1 187 ? 7.702 -4.359 -9.609 1.00 87.25 187 ALA A C 1
ATOM 1398 O O . ALA A 1 187 ? 8.664 -4.470 -10.369 1.00 87.25 187 ALA A O 1
ATOM 1399 N N . LYS A 1 188 ? 6.683 -3.527 -9.870 1.00 88.69 188 LYS A N 1
ATOM 1400 C CA . LYS A 1 188 ? 6.599 -2.693 -11.083 1.00 88.69 188 LYS A CA 1
ATOM 1401 C C . LYS A 1 188 ? 7.752 -1.695 -11.178 1.00 88.69 188 LYS A C 1
ATOM 1403 O O . LYS A 1 188 ? 8.372 -1.574 -12.231 1.00 88.69 188 LYS A O 1
ATOM 1408 N N . MET A 1 189 ? 8.083 -1.027 -10.072 1.00 89.94 189 MET A N 1
ATOM 1409 C CA . MET A 1 189 ? 9.234 -0.122 -10.001 1.00 89.94 189 MET A CA 1
ATOM 1410 C C . MET A 1 189 ? 10.563 -0.844 -10.233 1.00 89.94 189 MET A C 1
ATOM 1412 O O . MET A 1 189 ? 11.406 -0.325 -10.956 1.00 89.94 189 MET A O 1
ATOM 1416 N N . GLY A 1 190 ? 10.741 -2.051 -9.688 1.00 89.56 190 GLY A N 1
ATOM 1417 C CA . GLY A 1 190 ? 11.943 -2.857 -9.918 1.00 89.56 190 GLY A CA 1
ATOM 1418 C C . GLY A 1 190 ? 12.085 -3.329 -11.368 1.00 89.56 190 GLY A C 1
ATOM 1419 O O . GLY A 1 190 ? 13.191 -3.337 -11.915 1.00 89.56 190 GLY A O 1
ATOM 1420 N N . LEU A 1 191 ? 10.973 -3.663 -12.030 1.00 87.62 191 LEU A N 1
ATOM 1421 C CA . LEU A 1 191 ? 10.988 -3.984 -13.456 1.00 87.62 191 LEU A CA 1
ATOM 1422 C C . LEU A 1 191 ? 11.377 -2.756 -14.292 1.00 87.62 191 LEU A C 1
ATOM 1424 O O . LEU A 1 191 ? 12.318 -2.854 -15.084 1.00 87.62 191 LEU A O 1
ATOM 1428 N N . ALA A 1 192 ? 10.736 -1.607 -14.057 1.00 89.50 192 ALA A N 1
ATOM 1429 C CA . ALA A 1 192 ? 11.051 -0.349 -14.739 1.00 89.50 192 ALA A CA 1
ATOM 1430 C C . ALA A 1 192 ? 12.520 0.067 -14.519 1.00 89.50 192 ALA A C 1
ATOM 1432 O O . ALA A 1 192 ? 13.236 0.279 -15.494 1.00 89.50 192 ALA A O 1
ATOM 1433 N N . TYR A 1 193 ? 12.972 0.028 -13.257 1.00 91.38 193 TYR A N 1
ATOM 1434 C CA . TYR A 1 193 ? 14.325 -0.317 -12.799 1.00 91.38 193 TYR A CA 1
ATOM 1435 C C . TYR A 1 193 ? 15.271 -0.809 -13.885 1.00 91.38 193 TYR A C 1
ATOM 1437 O O . TYR A 1 193 ? 16.070 -0.123 -14.530 1.00 91.38 193 TYR A O 1
ATOM 1445 N N . SER A 1 194 ? 15.143 -2.111 -14.039 1.00 88.69 194 SER A N 1
ATOM 1446 C CA . SER A 1 194 ? 16.014 -2.912 -14.857 1.00 88.69 194 SER A CA 1
ATOM 1447 C C . SER A 1 194 ? 15.864 -2.673 -16.357 1.00 88.69 194 SER A C 1
ATOM 1449 O O . SER A 1 194 ? 16.844 -2.799 -17.089 1.00 88.69 194 SER A O 1
ATOM 1451 N N . GLN A 1 195 ? 14.661 -2.317 -16.818 1.00 90.69 195 GLN A N 1
ATOM 1452 C CA . GLN A 1 195 ? 14.394 -2.015 -18.220 1.00 90.69 195 GLN A CA 1
ATOM 1453 C C . GLN A 1 195 ? 15.058 -0.704 -18.626 1.00 90.69 195 GLN A C 1
ATOM 1455 O O . GLN A 1 195 ? 15.681 -0.661 -19.680 1.00 90.69 195 GLN A O 1
ATOM 1460 N N . LEU A 1 196 ? 15.019 0.328 -17.775 1.00 90.88 196 LEU A N 1
ATOM 1461 C CA . LEU A 1 196 ? 15.746 1.572 -18.024 1.00 90.88 196 LEU A CA 1
ATOM 1462 C C . LEU A 1 196 ? 17.256 1.333 -18.100 1.00 90.88 196 LEU A C 1
ATOM 1464 O O . LEU A 1 196 ? 17.881 1.786 -19.055 1.00 90.88 196 LEU A O 1
ATOM 1468 N N . LYS A 1 197 ? 17.845 0.571 -17.165 1.00 89.69 197 LYS A N 1
ATOM 1469 C CA . LYS A 1 197 ? 19.282 0.228 -17.230 1.00 89.69 197 LYS A CA 1
ATOM 1470 C C . LYS A 1 197 ? 19.651 -0.482 -18.524 1.00 89.69 197 LYS A C 1
ATOM 1472 O O . LYS A 1 197 ? 20.633 -0.128 -19.168 1.00 89.69 197 LYS A O 1
ATOM 1477 N N . MET A 1 198 ? 18.851 -1.471 -18.905 1.00 88.31 198 MET A N 1
ATOM 1478 C CA . MET A 1 198 ? 19.045 -2.222 -20.138 1.00 88.31 198 MET A CA 1
ATOM 1479 C C . MET A 1 198 ? 18.938 -1.328 -21.378 1.00 88.31 198 MET A C 1
ATOM 1481 O O . MET A 1 198 ? 19.765 -1.439 -22.274 1.00 88.31 198 MET A O 1
ATOM 1485 N N . LEU A 1 199 ? 17.948 -0.436 -21.430 1.00 88.81 199 LEU A N 1
ATOM 1486 C CA . LEU A 1 199 ? 17.732 0.483 -22.548 1.00 88.81 199 LEU A CA 1
ATOM 1487 C C . LEU A 1 199 ? 18.850 1.520 -22.684 1.00 88.81 199 LEU A C 1
ATOM 1489 O O . LEU A 1 199 ? 19.281 1.809 -23.801 1.00 88.81 199 LEU A O 1
ATOM 1493 N N . VAL A 1 200 ? 19.341 2.049 -21.561 1.00 87.12 200 VAL A N 1
ATOM 1494 C CA . VAL A 1 200 ? 20.494 2.957 -21.537 1.00 87.12 200 VAL A CA 1
ATOM 1495 C C . VAL A 1 200 ? 21.737 2.246 -22.063 1.00 87.12 200 VAL A C 1
ATOM 1497 O O . VAL A 1 200 ? 22.408 2.766 -22.953 1.00 87.12 200 VAL A O 1
ATOM 1500 N N . GLU A 1 201 ? 22.016 1.041 -21.568 1.00 87.19 201 GLU A N 1
ATOM 1501 C CA . GLU A 1 201 ? 23.176 0.259 -21.999 1.00 87.19 201 GLU A CA 1
ATOM 1502 C C . GLU A 1 201 ? 23.086 -0.129 -23.481 1.00 87.19 201 GLU A C 1
ATOM 1504 O O . GLU A 1 201 ? 24.040 0.041 -24.239 1.00 87.19 201 GLU A O 1
ATOM 1509 N N . TYR A 1 202 ? 21.909 -0.560 -23.930 1.00 87.00 202 TYR A N 1
ATOM 1510 C CA . TYR A 1 202 ? 21.648 -0.870 -25.332 1.00 87.00 202 TYR A CA 1
ATOM 1511 C C . TYR A 1 202 ? 21.864 0.354 -26.238 1.00 87.00 202 TYR A C 1
ATOM 1513 O O . TYR A 1 202 ? 22.516 0.264 -27.279 1.00 87.00 202 TYR A O 1
ATOM 1521 N N . SER A 1 203 ? 21.378 1.526 -25.818 1.00 85.44 203 SER A N 1
ATOM 1522 C CA . SER A 1 203 ? 21.566 2.786 -26.548 1.00 85.44 203 SER A CA 1
ATOM 1523 C C . SER A 1 203 ? 23.039 3.205 -26.607 1.00 85.44 203 SER A C 1
ATOM 1525 O O . SER A 1 203 ? 23.499 3.692 -27.641 1.00 85.44 203 SER A O 1
ATOM 1527 N N . ARG A 1 204 ? 23.807 2.975 -25.530 1.00 84.38 204 ARG A N 1
ATOM 1528 C CA . ARG A 1 204 ? 25.260 3.213 -25.490 1.00 84.38 204 ARG A CA 1
ATOM 1529 C C . ARG A 1 204 ? 25.988 2.359 -26.528 1.00 84.38 204 ARG A C 1
ATOM 1531 O O . ARG A 1 204 ? 26.737 2.899 -27.339 1.00 84.38 204 ARG A O 1
ATOM 1538 N N . GLN A 1 205 ? 25.712 1.057 -26.555 1.00 84.69 205 GLN A N 1
ATOM 1539 C CA . GLN A 1 205 ? 26.334 0.121 -27.494 1.00 84.69 205 GLN A CA 1
ATOM 1540 C C . GLN A 1 205 ? 25.977 0.425 -28.961 1.00 84.69 205 GLN A C 1
ATOM 1542 O O . GLN A 1 205 ? 26.836 0.325 -29.839 1.00 84.69 205 GLN A O 1
ATOM 1547 N N . ILE A 1 206 ? 24.741 0.855 -29.248 1.00 84.25 206 ILE A N 1
ATOM 1548 C CA . ILE A 1 206 ? 24.361 1.319 -30.594 1.00 84.25 206 ILE A CA 1
ATOM 1549 C C . ILE A 1 206 ? 25.167 2.549 -31.005 1.00 84.25 206 ILE A C 1
ATOM 1551 O O . ILE A 1 206 ? 25.688 2.593 -32.120 1.00 84.25 206 ILE A O 1
ATOM 1555 N N . ASN A 1 207 ? 25.301 3.533 -30.116 1.00 77.81 207 ASN A N 1
ATOM 1556 C CA . ASN A 1 207 ? 26.067 4.744 -30.401 1.00 77.81 207 ASN A CA 1
ATOM 1557 C C . ASN A 1 207 ? 27.554 4.441 -30.642 1.00 77.81 207 ASN A C 1
ATOM 1559 O O . ASN A 1 207 ? 28.165 5.043 -31.523 1.00 77.81 207 ASN A O 1
ATOM 1563 N N . GLU A 1 208 ? 28.131 3.490 -29.908 1.00 82.25 208 GLU A N 1
ATOM 1564 C CA . GLU A 1 208 ? 29.504 3.017 -30.127 1.00 82.25 208 GLU A CA 1
ATOM 1565 C C . GLU A 1 208 ? 29.670 2.354 -31.498 1.00 82.25 208 GLU A C 1
ATOM 1567 O O . GLU A 1 208 ? 30.587 2.705 -32.241 1.00 82.25 208 GLU A O 1
ATOM 1572 N N . LYS A 1 209 ? 28.745 1.468 -31.886 1.00 80.12 209 LYS A N 1
ATOM 1573 C CA . LYS A 1 209 ? 28.766 0.823 -33.208 1.00 80.12 209 LYS A CA 1
ATOM 1574 C C . LYS A 1 209 ? 28.546 1.802 -34.358 1.00 80.12 209 LYS A C 1
ATOM 1576 O O . LYS A 1 209 ? 29.204 1.674 -35.384 1.00 80.12 209 LYS A O 1
ATOM 1581 N N . LEU A 1 210 ? 27.667 2.792 -34.192 1.00 76.75 210 LEU A N 1
ATOM 1582 C CA . LEU A 1 210 ? 27.459 3.852 -35.185 1.00 76.75 210 LEU A CA 1
ATOM 1583 C C . LEU A 1 210 ? 28.706 4.726 -35.361 1.00 76.75 210 LEU A C 1
ATOM 1585 O O . LEU A 1 210 ? 29.013 5.102 -36.485 1.00 76.75 210 LEU A O 1
ATOM 1589 N N . ARG A 1 211 ? 29.449 5.016 -34.282 1.00 72.56 211 ARG A N 1
ATOM 1590 C CA . ARG A 1 211 ? 30.733 5.741 -34.361 1.00 72.56 211 ARG A CA 1
ATOM 1591 C C . ARG A 1 211 ? 31.819 4.942 -35.077 1.00 72.56 211 ARG A C 1
ATOM 1593 O O . ARG A 1 211 ? 32.630 5.530 -35.780 1.00 72.56 211 ARG A O 1
ATOM 1600 N N . ALA A 1 212 ? 31.849 3.627 -34.867 1.00 71.44 212 ALA A N 1
ATOM 1601 C CA . ALA A 1 212 ? 32.832 2.729 -35.468 1.00 71.44 212 ALA A CA 1
ATOM 1602 C C . ALA A 1 212 ? 32.484 2.311 -36.907 1.00 71.44 212 ALA A C 1
ATOM 1604 O O . ALA A 1 212 ? 33.314 1.696 -37.576 1.00 71.44 212 ALA A O 1
ATOM 1605 N N . TYR A 1 213 ? 31.269 2.606 -37.385 1.00 65.06 213 TYR A N 1
ATOM 1606 C CA . TYR A 1 213 ? 30.864 2.242 -38.734 1.00 65.06 213 TYR A CA 1
ATOM 1607 C C . TYR A 1 213 ? 31.670 3.071 -39.746 1.00 65.06 213 TYR A C 1
ATOM 1609 O O . TYR A 1 213 ? 31.671 4.302 -39.656 1.00 65.06 213 TYR A O 1
ATOM 1617 N N . PRO A 1 214 ? 32.360 2.435 -40.708 1.00 54.22 214 PRO A N 1
ATOM 1618 C CA . PRO A 1 214 ? 33.124 3.139 -41.724 1.00 54.22 214 PRO A CA 1
ATOM 1619 C C . PRO A 1 214 ? 32.154 3.736 -42.746 1.00 54.22 214 PRO A C 1
ATOM 1621 O O . PRO A 1 214 ? 31.975 3.228 -43.848 1.00 54.22 214 PRO A O 1
ATOM 1624 N N . SER A 1 215 ? 31.484 4.824 -42.379 1.00 49.56 215 SER A N 1
ATOM 1625 C CA . SER A 1 215 ? 30.917 5.727 -43.366 1.00 49.56 215 SER A CA 1
ATOM 1626 C C . SER A 1 215 ? 32.086 6.334 -44.141 1.00 49.56 215 SER A C 1
ATOM 1628 O O . SER A 1 215 ? 32.963 6.976 -43.553 1.00 49.56 215 SER A O 1
ATOM 1630 N N . GLY A 1 216 ? 32.108 6.125 -45.460 1.00 44.38 216 GLY A N 1
ATOM 1631 C CA . GLY A 1 216 ? 32.904 6.944 -46.376 1.00 44.38 216 GLY A CA 1
ATOM 1632 C C . GLY A 1 216 ? 32.696 8.445 -46.110 1.00 44.38 216 GLY A C 1
ATOM 1633 O O . GLY A 1 216 ? 31.770 8.828 -45.397 1.00 44.38 216 GLY A O 1
ATOM 1634 N N . PRO A 1 217 ? 33.565 9.288 -46.687 1.00 43.53 217 PRO A N 1
ATOM 1635 C CA . PRO A 1 217 ? 34.189 10.439 -46.026 1.00 43.53 217 PRO A CA 1
ATOM 1636 C C . PRO A 1 217 ? 33.292 11.121 -44.987 1.00 43.53 217 PRO A C 1
ATOM 1638 O O . PRO A 1 217 ? 32.303 11.769 -45.326 1.00 43.53 217 PRO A O 1
ATOM 1641 N N . TRP A 1 218 ? 33.699 11.005 -43.723 1.00 44.19 218 TRP A N 1
ATOM 1642 C CA . TRP A 1 218 ? 33.272 11.867 -42.628 1.00 44.19 218 TRP A CA 1
ATOM 1643 C C . TRP A 1 218 ? 33.426 13.329 -43.056 1.00 44.19 218 TRP A C 1
ATOM 1645 O O . TRP A 1 218 ? 34.533 13.867 -43.056 1.00 44.19 218 TRP A O 1
ATOM 1655 N N . GLN A 1 219 ? 32.330 13.972 -43.460 1.00 44.09 219 GLN A N 1
ATOM 1656 C CA . GLN A 1 219 ? 32.344 15.413 -43.645 1.00 44.09 219 GLN A CA 1
ATOM 1657 C C . GLN A 1 219 ? 32.383 16.056 -42.256 1.00 44.09 219 GLN A C 1
ATOM 1659 O O . GLN A 1 219 ? 31.515 15.768 -41.424 1.00 44.09 219 GLN A O 1
ATOM 1664 N N . PRO A 1 220 ? 33.383 16.903 -41.972 1.00 41.59 220 PRO A N 1
ATOM 1665 C CA . PRO A 1 220 ? 33.326 17.747 -40.801 1.00 41.59 220 PRO A CA 1
ATOM 1666 C C . PRO A 1 220 ? 32.126 18.688 -40.974 1.00 41.59 220 PRO A C 1
ATOM 1668 O O . PRO A 1 220 ? 31.870 19.192 -42.063 1.00 41.59 220 PRO A O 1
ATOM 1671 N N . GLU A 1 221 ? 31.401 18.902 -39.880 1.00 41.06 221 GLU A N 1
ATOM 1672 C CA . GLU A 1 221 ? 30.365 19.930 -39.724 1.00 41.06 221 GLU A CA 1
ATOM 1673 C C . GLU A 1 221 ? 28.959 19.617 -40.292 1.00 41.06 221 GLU A C 1
ATOM 1675 O O . GLU A 1 221 ? 28.581 19.900 -41.424 1.00 41.06 221 GLU A O 1
ATOM 1680 N N . GLY A 1 222 ? 28.087 19.157 -39.388 1.00 42.59 222 GLY A N 1
ATOM 1681 C CA . GLY A 1 222 ? 26.782 19.811 -39.234 1.00 42.59 222 GLY A CA 1
ATOM 1682 C C . GLY A 1 222 ? 25.548 19.213 -39.913 1.00 42.59 222 GLY A C 1
ATOM 1683 O O . GLY A 1 222 ? 24.469 19.763 -39.703 1.00 42.59 222 GLY A O 1
ATOM 1684 N N . LYS A 1 223 ? 25.617 18.113 -40.678 1.00 43.09 223 LYS A N 1
ATOM 1685 C CA . LYS A 1 223 ? 24.418 17.566 -41.363 1.00 43.09 223 LYS A CA 1
ATOM 1686 C C . LYS A 1 223 ? 24.316 16.036 -41.408 1.00 43.09 223 LYS A C 1
ATOM 1688 O O . LYS A 1 223 ? 24.009 15.465 -42.448 1.00 43.09 223 LYS A O 1
ATOM 1693 N N . HIS A 1 224 ? 24.468 15.361 -40.269 1.00 46.50 224 HIS A N 1
ATOM 1694 C CA . HIS A 1 224 ? 23.957 13.991 -40.129 1.00 46.50 224 HIS A CA 1
ATOM 1695 C C . HIS A 1 224 ? 22.638 14.005 -39.345 1.00 46.50 224 HIS A C 1
ATOM 1697 O O . HIS A 1 224 ? 22.652 14.323 -38.155 1.00 46.50 224 HIS A O 1
ATOM 1703 N N . PRO A 1 225 ? 21.495 13.637 -39.953 1.00 40.91 225 PRO A N 1
ATOM 1704 C CA . PRO A 1 225 ? 20.246 13.482 -39.219 1.00 40.91 225 PRO A CA 1
ATOM 1705 C C . PRO A 1 225 ? 20.383 12.272 -38.284 1.00 40.91 225 PRO A C 1
ATOM 1707 O O . PRO A 1 225 ? 20.218 11.126 -38.696 1.00 40.91 22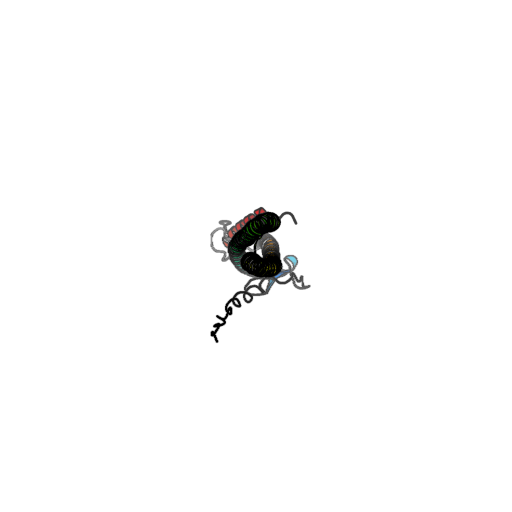5 PRO A O 1
ATOM 1710 N N . GLY A 1 226 ? 20.775 12.507 -37.032 1.00 46.31 226 GLY A N 1
ATOM 1711 C CA . GLY A 1 226 ? 20.836 11.492 -35.973 1.00 46.31 226 GLY A CA 1
ATOM 1712 C C . GLY A 1 226 ? 22.145 11.409 -35.184 1.00 46.31 226 GLY A C 1
ATOM 1713 O O . GLY A 1 226 ? 22.157 10.737 -34.161 1.00 46.31 226 GLY A O 1
ATOM 1714 N N . TYR A 1 227 ? 23.219 12.093 -35.594 1.00 42.41 227 TYR A N 1
ATOM 1715 C CA . TYR A 1 227 ? 24.381 12.286 -34.719 1.00 42.41 227 TYR A CA 1
ATOM 1716 C C . TYR A 1 227 ? 24.233 13.636 -34.026 1.00 42.41 227 TYR A C 1
ATOM 1718 O O . TYR A 1 227 ? 24.269 14.670 -34.689 1.00 42.41 227 TYR A O 1
ATOM 1726 N N . ASN A 1 228 ? 24.031 13.631 -32.707 1.00 48.31 228 ASN A N 1
ATOM 1727 C CA . ASN A 1 228 ? 24.044 14.852 -31.912 1.00 48.31 228 ASN A CA 1
ATOM 1728 C C . ASN A 1 228 ? 25.453 15.064 -31.321 1.00 48.31 228 ASN A C 1
ATOM 1730 O O . ASN A 1 228 ? 25.763 14.485 -30.276 1.00 48.31 228 ASN A O 1
ATOM 1734 N N . PRO A 1 229 ? 26.317 15.891 -31.944 1.00 39.22 229 PRO A N 1
ATOM 1735 C CA . PRO A 1 229 ? 27.672 16.146 -31.452 1.00 39.22 229 PRO A CA 1
ATOM 1736 C C . PRO A 1 229 ? 27.698 16.828 -30.077 1.00 39.22 229 PRO A C 1
ATOM 1738 O O . PRO A 1 229 ? 28.728 16.798 -29.413 1.00 39.22 229 PRO A O 1
ATOM 1741 N N . SER A 1 230 ? 26.577 17.399 -29.612 1.00 45.81 230 SER A N 1
ATOM 1742 C CA . SER A 1 230 ? 26.492 18.001 -28.273 1.00 45.81 230 SER A CA 1
ATOM 1743 C C . SER A 1 230 ? 26.485 16.980 -27.128 1.00 45.81 230 SER A C 1
ATOM 1745 O O . SER A 1 230 ? 26.532 17.381 -25.968 1.00 45.81 230 SER A O 1
ATOM 1747 N N . GLY A 1 231 ? 26.379 15.676 -27.422 1.00 50.66 231 GLY A N 1
ATOM 1748 C CA . GLY A 1 231 ? 26.328 14.612 -26.412 1.00 50.66 231 GLY A CA 1
ATOM 1749 C C . GLY A 1 231 ? 25.050 14.595 -25.564 1.00 50.66 231 GLY A C 1
ATOM 1750 O O . GLY A 1 231 ? 24.898 13.710 -24.729 1.00 50.66 231 GLY A O 1
ATOM 1751 N N . LYS A 1 232 ? 24.123 15.537 -25.781 1.00 51.00 232 LYS A N 1
ATOM 1752 C CA . LYS A 1 232 ? 22.856 15.629 -25.052 1.00 51.00 232 LYS A CA 1
ATOM 1753 C C . LYS A 1 232 ? 21.823 14.717 -25.697 1.00 51.00 232 LYS A C 1
ATOM 1755 O O . LYS A 1 232 ? 21.392 14.959 -26.825 1.00 51.00 232 LYS A O 1
ATOM 1760 N N . TYR A 1 233 ? 21.401 13.692 -24.973 1.00 67.06 233 TYR A N 1
ATOM 1761 C CA . TYR A 1 233 ? 20.309 12.810 -25.369 1.00 67.06 233 TYR A CA 1
ATOM 1762 C C . TYR A 1 233 ? 19.188 12.993 -24.344 1.00 67.06 233 TYR A C 1
ATOM 1764 O O . TYR A 1 233 ? 19.158 12.266 -23.355 1.00 67.06 233 TYR A O 1
ATOM 1772 N N . PRO A 1 234 ? 18.255 13.947 -24.542 1.00 73.12 234 PRO A N 1
ATOM 1773 C CA . PRO A 1 234 ? 17.310 14.360 -23.499 1.00 73.12 234 PRO A CA 1
ATOM 1774 C C . PRO A 1 234 ? 16.470 13.217 -22.914 1.00 73.12 234 PRO A C 1
ATOM 1776 O O . PRO A 1 234 ? 16.077 13.263 -21.750 1.00 73.12 234 PRO A O 1
ATOM 1779 N N . VAL A 1 235 ? 16.181 12.193 -23.722 1.00 79.06 235 VAL A N 1
ATOM 1780 C CA . VAL A 1 235 ? 15.467 10.987 -23.288 1.00 79.06 235 VAL A CA 1
ATOM 1781 C C . VAL A 1 235 ? 16.353 10.104 -22.401 1.00 79.06 235 VAL A C 1
ATOM 1783 O O . VAL A 1 235 ? 15.881 9.621 -21.374 1.00 79.06 235 VAL A O 1
ATOM 1786 N N . LEU A 1 236 ? 17.638 9.945 -22.741 1.00 78.56 236 LEU A N 1
ATOM 1787 C CA . LEU A 1 236 ? 18.604 9.193 -21.934 1.00 78.56 236 LEU A CA 1
ATOM 1788 C C . LEU A 1 236 ? 18.961 9.930 -20.641 1.00 78.56 236 LEU A C 1
ATOM 1790 O O . LEU A 1 236 ? 19.021 9.296 -19.596 1.00 78.56 236 LEU A O 1
ATOM 1794 N N . ASP A 1 237 ? 19.125 11.254 -20.678 1.00 82.56 237 ASP A N 1
ATOM 1795 C CA . ASP A 1 237 ? 19.410 12.056 -19.482 1.00 82.56 237 ASP A CA 1
ATOM 1796 C C . ASP A 1 237 ? 18.270 11.921 -18.460 1.00 82.56 237 ASP A C 1
ATOM 1798 O O . ASP A 1 237 ? 18.496 11.635 -17.285 1.00 82.56 237 ASP A O 1
ATOM 1802 N N . LYS A 1 238 ? 17.015 12.025 -18.920 1.00 84.38 238 LYS A N 1
ATOM 1803 C CA . LYS A 1 238 ? 15.838 11.786 -18.071 1.00 84.38 238 LYS A CA 1
ATOM 1804 C C . LYS A 1 238 ? 15.785 10.353 -17.545 1.00 84.38 238 LYS A C 1
ATOM 1806 O O . LYS A 1 238 ? 15.465 10.160 -16.375 1.00 84.38 238 LYS A O 1
ATOM 1811 N N . ALA A 1 239 ? 16.098 9.363 -18.378 1.00 85.50 239 ALA A N 1
ATOM 1812 C CA . ALA A 1 239 ? 16.141 7.967 -17.958 1.00 85.50 239 ALA A CA 1
ATOM 1813 C C . ALA A 1 239 ? 17.213 7.721 -16.890 1.00 85.50 239 ALA A C 1
ATOM 1815 O O . ALA A 1 239 ? 16.942 7.028 -15.916 1.00 85.50 239 ALA A O 1
ATOM 1816 N N . MET A 1 240 ? 18.392 8.329 -17.020 1.00 86.88 240 MET A N 1
ATOM 1817 C CA . MET A 1 240 ? 19.470 8.249 -16.032 1.00 86.88 240 MET A CA 1
ATOM 1818 C C . MET A 1 240 ? 19.077 8.865 -14.690 1.00 86.88 240 MET A C 1
ATOM 1820 O O . MET A 1 240 ? 19.378 8.292 -13.644 1.00 86.88 240 MET A O 1
ATOM 1824 N N . GLU A 1 241 ? 18.353 9.984 -14.699 1.00 89.81 241 GLU A N 1
ATOM 1825 C CA . GLU A 1 241 ? 17.813 10.568 -13.468 1.00 89.81 241 GLU A CA 1
ATOM 1826 C C . GLU A 1 241 ? 16.740 9.673 -12.827 1.00 89.81 241 GLU A C 1
ATOM 1828 O O . GLU A 1 241 ? 16.760 9.469 -11.615 1.00 89.81 241 GLU A O 1
ATOM 1833 N N . GLN A 1 242 ? 15.861 9.040 -13.618 1.00 90.00 242 GLN A N 1
ATOM 1834 C CA . GLN A 1 242 ? 14.920 8.045 -13.080 1.00 90.00 242 GLN A CA 1
ATOM 1835 C C . GLN A 1 242 ? 15.629 6.791 -12.547 1.00 90.00 242 GLN A C 1
ATOM 1837 O O . GLN A 1 242 ? 15.218 6.243 -11.526 1.00 90.00 242 GLN A O 1
ATOM 1842 N N . ILE A 1 243 ? 16.708 6.343 -13.198 1.00 89.62 243 ILE A N 1
ATOM 1843 C CA . ILE A 1 243 ? 17.539 5.238 -12.708 1.00 89.62 243 ILE A CA 1
ATOM 1844 C C . ILE A 1 243 ? 18.136 5.605 -11.353 1.00 89.62 243 ILE A C 1
ATOM 1846 O O . ILE A 1 243 ? 18.040 4.788 -10.446 1.00 89.62 243 ILE A O 1
ATOM 1850 N N . LYS A 1 244 ? 18.701 6.809 -11.186 1.00 90.38 244 LYS A N 1
ATOM 1851 C CA . LYS A 1 244 ? 19.224 7.278 -9.889 1.00 90.38 244 LYS A CA 1
ATOM 1852 C C . LYS A 1 244 ? 18.142 7.322 -8.817 1.00 90.38 244 LYS A C 1
ATOM 1854 O O . LYS A 1 244 ? 18.363 6.804 -7.729 1.00 90.38 244 LYS A O 1
ATOM 1859 N N . GLU A 1 245 ? 16.978 7.895 -9.119 1.00 91.06 245 GLU A N 1
ATOM 1860 C CA . GLU A 1 245 ? 15.855 7.962 -8.174 1.00 91.06 245 GLU A CA 1
ATOM 1861 C C . GLU A 1 245 ? 15.430 6.562 -7.709 1.00 91.06 245 GLU A C 1
ATOM 1863 O O . GLU A 1 245 ? 15.241 6.322 -6.518 1.00 91.06 245 GLU A O 1
ATOM 1868 N N . LEU A 1 246 ? 15.331 5.603 -8.632 1.00 89.88 246 LEU A N 1
ATOM 1869 C CA . LEU A 1 246 ? 15.012 4.215 -8.296 1.00 89.88 246 LEU A CA 1
ATOM 1870 C C . LEU A 1 246 ? 16.187 3.502 -7.589 1.00 89.88 246 LEU A C 1
ATOM 1872 O O . LEU A 1 246 ? 15.956 2.711 -6.677 1.00 89.88 246 LEU A O 1
ATOM 1876 N N . SER A 1 247 ? 17.439 3.822 -7.924 1.00 90.12 247 SER A N 1
ATOM 1877 C CA . SER A 1 247 ? 18.646 3.360 -7.212 1.00 90.12 247 SER A CA 1
ATOM 1878 C C . SER A 1 247 ? 18.597 3.766 -5.742 1.00 90.12 247 SER A C 1
ATOM 1880 O O . SER A 1 247 ? 18.704 2.921 -4.864 1.00 90.12 247 SER A O 1
ATOM 1882 N N . ASN A 1 248 ? 18.306 5.040 -5.462 1.00 90.62 248 ASN A N 1
ATOM 1883 C CA . ASN A 1 248 ? 18.192 5.580 -4.104 1.00 90.62 248 ASN A CA 1
ATOM 1884 C C . ASN A 1 248 ? 17.077 4.905 -3.285 1.00 90.62 248 ASN A C 1
ATOM 1886 O O . ASN A 1 248 ? 17.087 4.949 -2.058 1.00 90.62 248 ASN A O 1
ATOM 1890 N N . ARG A 1 249 ? 16.120 4.257 -3.958 1.00 87.56 249 ARG A N 1
ATOM 1891 C CA . ARG A 1 249 ? 15.051 3.448 -3.351 1.00 87.56 249 ARG A CA 1
ATOM 1892 C C . ARG A 1 249 ? 15.448 1.977 -3.146 1.00 87.56 249 ARG A C 1
ATOM 1894 O O . ARG A 1 249 ? 14.608 1.167 -2.753 1.00 87.56 249 ARG A O 1
ATOM 1901 N N . GLY A 1 250 ? 16.710 1.629 -3.398 1.00 88.19 250 GLY A N 1
ATOM 1902 C CA . GLY A 1 250 ? 17.314 0.319 -3.153 1.00 88.19 250 GLY A CA 1
ATOM 1903 C C . GLY A 1 250 ? 17.134 -0.697 -4.281 1.00 88.19 250 GLY A C 1
ATOM 1904 O O . GLY A 1 250 ? 17.323 -1.891 -4.048 1.00 88.19 250 GLY A O 1
ATOM 1905 N N . PHE A 1 251 ? 16.745 -0.275 -5.490 1.00 88.44 251 PHE A N 1
ATOM 1906 C CA . PHE A 1 251 ? 16.582 -1.193 -6.628 1.00 88.44 251 PHE A CA 1
ATOM 1907 C C . PHE A 1 251 ? 17.906 -1.602 -7.300 1.00 88.44 251 PHE A C 1
ATOM 1909 O O . PHE A 1 251 ? 17.900 -2.489 -8.148 1.00 88.44 251 PHE A O 1
ATOM 1916 N N . ASP A 1 252 ? 19.026 -0.997 -6.910 1.00 81.69 252 ASP A N 1
ATOM 1917 C CA . ASP A 1 252 ? 20.390 -1.284 -7.374 1.00 81.69 252 ASP A CA 1
ATOM 1918 C C . ASP A 1 252 ? 21.129 -2.372 -6.593 1.00 81.69 252 ASP A C 1
ATOM 1920 O O . ASP A 1 252 ? 22.120 -2.905 -7.083 1.00 81.69 252 ASP A O 1
ATOM 1924 N N . THR A 1 253 ? 20.639 -2.713 -5.402 1.00 58.16 253 THR A N 1
ATOM 1925 C CA . THR A 1 253 ? 21.237 -3.714 -4.501 1.00 58.16 253 THR A CA 1
ATOM 1926 C C . THR A 1 253 ? 20.841 -5.164 -4.809 1.00 58.16 253 THR A C 1
ATOM 1928 O O . THR A 1 253 ? 21.165 -6.062 -4.032 1.00 58.16 253 THR A O 1
ATOM 1931 N N . LYS A 1 254 ? 20.131 -5.405 -5.918 1.00 48.47 254 LYS A N 1
ATOM 1932 C CA . LYS A 1 254 ? 19.664 -6.733 -6.343 1.00 48.47 254 LYS A CA 1
ATOM 1933 C C . LYS A 1 254 ? 20.271 -7.179 -7.662 1.00 48.47 254 LYS A C 1
ATOM 1935 O O . LYS A 1 254 ? 20.360 -6.337 -8.584 1.00 48.47 254 LYS A O 1
#

Foldseek 3Di:
DDDDPPPDPPDDPPDPPQPPQDDDFDDDPQAGWQGFSVGIQGQGPLVVQPDLVSLVVSLVSLLVSLLRLLVVLVVLVVVVVVLVVVVVVLVVVLVVVVVVLVVVLVVLVVVLVVLVVVVVVVVVVPVVDDPDPVSVVVSVVVNVVSVVVNVVSVVVVVVSVVVVVVSVVVSVVVVVVSVVVVVVSLSSLLSSLVSLVVSLVSSVSSVVVSVVDPDPDDDPDDDDPPDDPVPDDPSNVSSVVSNVVSVVVVSVVD

Radius of gyration: 35.68 Å; chains: 1; bounding box: 77×36×107 Å